Protein AF-A0A7W0X286-F1 (afdb_monomer)

Sequence (189 aa):
MGAATALIGAGASALAVSAFATMAVAQALVVDGNCREGQPHGAYELKMGNGQLRVAGAFSNGKRTGSFLFWTASGARVAHLPFDDDEINGTVALWYPDKRDLPPKLEAAYAGGRLHGVKRSWHPNGRIRAEFQYRTGKLLDAKAFDVAGKPLPAQEARALAARDALADASYYASLDQIVRDNLPCKLAG

Secondary structure (DSSP, 8-state):
----------------------------EEEEEEEETTEEEEEEEEEETTS-EEEEEEEETTEEEEEEEEE-TT--EEEEEEEETTEE-EEEEE--TT-TTSPPSEEEEEETTEEEEEEEEE-TTSSEEEEEEEETTEEEEEEEB-TT-PBPPHHHHHHHHHHHHHHHHHHHHHHHHHHHTT-SSPPP-

Foldseek 3Di:
DDDDDDDDDDDDDDDDDDDPDPDDDPFDKDKDFDDDPLATAAKIFIATNVRATAWTFGDHRNFGAAWIWGADPVNATAWIFHDDRNAGAAKIFGDDRPCPPAGTQKIFHDHRNATAAWIWGADPVNHTAWIWGDHRNDTDAIWGADPVRHTDPRVVRVVVVVVVVVVVVVVVVVVVVVPVVRGPGDRDD

Structure (mmCIF, N/CA/C/O backbone):
data_AF-A0A7W0X286-F1
#
_entry.id   AF-A0A7W0X286-F1
#
loop_
_atom_site.group_PDB
_atom_site.id
_atom_site.type_symbol
_atom_site.label_atom_id
_atom_site.label_alt_id
_atom_site.label_comp_id
_atom_site.label_asym_id
_atom_site.label_entity_id
_atom_site.label_seq_id
_atom_site.pdbx_PDB_ins_code
_atom_site.Cartn_x
_atom_site.Cartn_y
_atom_site.Cartn_z
_atom_site.occupancy
_atom_site.B_iso_or_equiv
_atom_site.auth_seq_id
_atom_site.auth_comp_id
_atom_site.auth_asym_id
_atom_site.auth_atom_id
_atom_site.pdbx_PDB_model_num
ATOM 1 N N . MET A 1 1 ? -44.393 83.212 -18.539 1.00 41.47 1 MET A N 1
ATOM 2 C CA . MET A 1 1 ? -43.190 83.945 -18.084 1.00 41.47 1 MET A CA 1
ATOM 3 C C . MET A 1 1 ? -42.908 83.523 -16.645 1.00 41.47 1 MET A C 1
ATOM 5 O O . MET A 1 1 ? -43.852 83.537 -15.871 1.00 41.47 1 MET A O 1
ATOM 9 N N . GLY A 1 2 ? -41.663 83.133 -16.327 1.00 36.78 2 GLY A N 1
ATOM 10 C CA . GLY A 1 2 ? -41.186 82.704 -14.991 1.00 36.78 2 GLY A CA 1
ATOM 11 C C . GLY A 1 2 ? -41.333 81.190 -14.758 1.00 36.78 2 GLY A C 1
ATOM 12 O O . GLY A 1 2 ? -42.455 80.735 -14.608 1.00 36.78 2 GLY A O 1
ATOM 13 N N . ALA A 1 3 ? -40.330 80.330 -14.979 1.00 42.03 3 ALA A N 1
ATOM 14 C CA . ALA A 1 3 ? -39.016 80.133 -14.332 1.00 42.03 3 ALA A CA 1
ATOM 15 C C . ALA A 1 3 ? -39.059 79.132 -13.158 1.00 42.03 3 ALA A C 1
ATOM 17 O O . ALA A 1 3 ? -40.012 79.138 -12.388 1.00 42.03 3 ALA A O 1
ATOM 18 N N . ALA A 1 4 ? -37.953 78.377 -13.036 1.00 38.09 4 ALA A N 1
ATOM 19 C CA . ALA A 1 4 ? -37.541 77.430 -11.982 1.00 38.09 4 ALA A CA 1
ATOM 20 C C . ALA A 1 4 ? -37.947 75.958 -12.205 1.00 38.09 4 ALA A C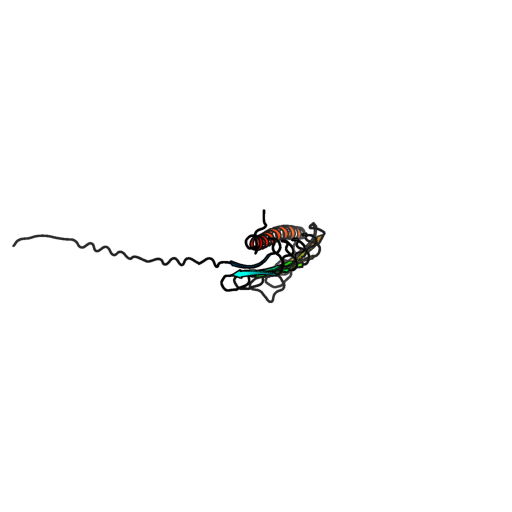 1
ATOM 22 O O . ALA A 1 4 ? -39.067 75.689 -12.609 1.00 38.09 4 ALA A O 1
ATOM 23 N N . THR A 1 5 ? -37.155 74.915 -11.942 1.00 41.31 5 THR A N 1
ATOM 24 C CA . THR A 1 5 ? -35.728 74.691 -11.635 1.00 41.31 5 THR A CA 1
ATOM 25 C C . THR A 1 5 ? -35.520 73.173 -11.803 1.00 41.31 5 THR A C 1
ATOM 27 O O . THR A 1 5 ? -36.444 72.390 -11.595 1.00 41.31 5 THR A O 1
ATOM 30 N N . ALA A 1 6 ? -34.322 72.772 -12.225 1.00 42.97 6 ALA A N 1
ATOM 31 C CA . ALA A 1 6 ? -33.886 71.398 -12.469 1.00 42.97 6 ALA A CA 1
ATOM 32 C C . ALA A 1 6 ? -33.999 70.452 -11.257 1.00 42.97 6 ALA A C 1
ATOM 34 O O . ALA A 1 6 ? -33.894 70.905 -10.123 1.00 42.97 6 ALA A O 1
ATOM 35 N N . LEU A 1 7 ? -34.043 69.137 -11.518 1.00 42.97 7 LEU A N 1
ATOM 36 C CA . LEU A 1 7 ? -33.332 68.118 -10.731 1.00 42.97 7 LEU A CA 1
ATOM 37 C C . LEU A 1 7 ? -33.015 66.902 -11.620 1.00 42.97 7 LEU A C 1
ATOM 39 O O . LEU A 1 7 ? -33.881 66.322 -12.270 1.00 42.97 7 LEU A O 1
ATOM 43 N N . ILE A 1 8 ? -31.724 66.584 -11.674 1.00 45.16 8 ILE A N 1
ATOM 44 C CA . ILE A 1 8 ? -31.083 65.539 -12.473 1.00 45.16 8 ILE A CA 1
ATOM 45 C C . ILE A 1 8 ? -31.347 64.186 -11.804 1.00 45.16 8 ILE A C 1
ATOM 47 O O . ILE A 1 8 ? -30.998 63.989 -10.642 1.00 45.16 8 ILE A O 1
ATOM 51 N N . GLY A 1 9 ? -31.955 63.251 -12.534 1.00 37.81 9 GLY A N 1
ATOM 52 C CA . GLY A 1 9 ? -32.130 61.871 -12.089 1.00 37.81 9 GLY A CA 1
ATOM 53 C C . GLY A 1 9 ? -30.850 61.064 -12.293 1.00 37.81 9 GLY A C 1
ATOM 54 O O . GLY A 1 9 ? -30.502 60.736 -13.423 1.00 37.81 9 GLY A O 1
ATOM 55 N N . ALA A 1 10 ? -30.169 60.712 -11.205 1.00 45.22 10 ALA A N 1
ATOM 56 C CA . ALA A 1 10 ? -29.143 59.673 -11.190 1.00 45.22 10 ALA A CA 1
ATOM 57 C C . ALA A 1 10 ? -29.715 58.436 -10.480 1.00 45.22 10 ALA A C 1
ATOM 59 O O . ALA A 1 10 ? -29.620 58.293 -9.264 1.00 45.22 10 ALA A O 1
ATOM 60 N N . GLY A 1 11 ? -30.370 57.560 -11.245 1.00 40.38 11 GLY A N 1
ATOM 61 C CA . GLY A 1 11 ? -30.821 56.255 -10.765 1.00 40.38 11 GLY A CA 1
ATOM 62 C C . GLY A 1 11 ? -29.664 55.261 -10.790 1.00 40.38 11 GLY A C 1
ATOM 63 O O . GLY A 1 11 ? -29.353 54.694 -11.835 1.00 40.38 11 GLY A O 1
ATOM 64 N N . ALA A 1 12 ? -29.011 55.065 -9.646 1.00 46.78 12 ALA A N 1
ATOM 65 C CA . ALA A 1 12 ? -28.001 54.033 -9.456 1.00 46.78 12 ALA A CA 1
ATOM 66 C C . ALA A 1 12 ? -28.640 52.638 -9.591 1.00 46.78 12 ALA A C 1
ATOM 68 O O . ALA A 1 12 ? -29.440 52.225 -8.754 1.00 46.78 12 ALA A O 1
ATOM 69 N N . SER A 1 13 ? -28.286 51.904 -10.648 1.00 49.34 13 SER A N 1
ATOM 70 C CA . SER A 1 13 ? -28.632 50.486 -10.787 1.00 49.34 13 SER A CA 1
ATOM 71 C C . SER A 1 13 ? -27.634 49.647 -9.993 1.00 49.34 13 SER A C 1
ATOM 73 O O . SER A 1 13 ? -26.523 49.390 -10.452 1.00 49.34 13 SER A O 1
ATOM 75 N N . ALA A 1 14 ? -28.019 49.233 -8.787 1.00 50.12 14 ALA A N 1
ATOM 76 C CA . ALA A 1 14 ? -27.277 48.251 -8.006 1.00 50.12 14 ALA A CA 1
ATOM 77 C C . ALA A 1 14 ? -27.754 46.839 -8.385 1.00 50.12 14 ALA A C 1
ATOM 7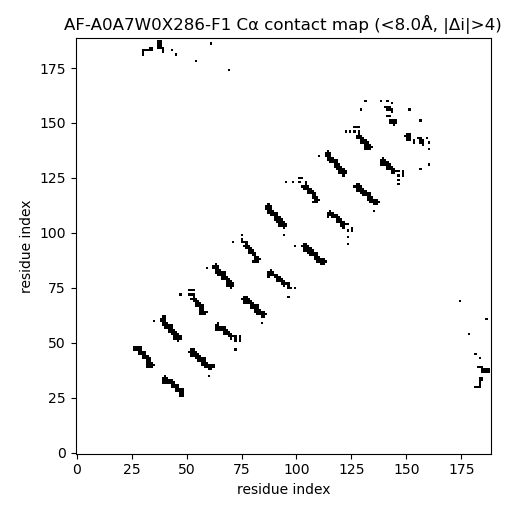9 O O . ALA A 1 14 ? -28.799 46.380 -7.928 1.00 50.12 14 ALA A O 1
ATOM 80 N N . LEU A 1 15 ? -26.992 46.142 -9.231 1.00 51.31 15 LEU A N 1
ATOM 81 C CA . LEU A 1 15 ? -27.144 44.700 -9.424 1.00 51.31 15 LEU A CA 1
ATOM 82 C C . LEU A 1 15 ? -26.482 43.985 -8.240 1.00 51.31 15 LEU A C 1
ATOM 84 O O . LEU A 1 15 ? -25.265 43.817 -8.206 1.00 51.31 15 LEU A O 1
ATOM 88 N N . ALA A 1 16 ? -27.279 43.575 -7.256 1.00 56.00 16 ALA A N 1
ATOM 89 C CA . ALA A 1 16 ? -26.828 42.653 -6.223 1.00 56.00 16 ALA A CA 1
ATOM 90 C C . ALA A 1 16 ? -26.828 41.229 -6.798 1.00 56.00 16 ALA A C 1
ATOM 92 O O . ALA A 1 16 ? -27.875 40.598 -6.920 1.00 56.00 16 ALA A O 1
ATOM 93 N N . VAL A 1 17 ? -25.652 40.725 -7.176 1.00 55.50 17 VAL A N 1
ATOM 94 C CA . VAL A 1 17 ? -25.469 39.306 -7.502 1.00 55.50 17 VAL A CA 1
ATOM 95 C C . VAL A 1 17 ? -25.232 38.562 -6.190 1.00 55.50 17 VAL A C 1
ATOM 97 O O . VAL A 1 17 ? -24.152 38.633 -5.607 1.00 55.50 17 VAL A O 1
ATOM 100 N N . SER A 1 18 ? -26.254 37.872 -5.693 1.00 54.94 18 SER A N 1
ATOM 101 C CA . SER A 1 18 ? -26.152 36.983 -4.536 1.00 54.94 18 SER A CA 1
ATOM 102 C C . SER A 1 18 ? -25.363 35.728 -4.917 1.00 54.94 18 SER A C 1
ATOM 104 O O . SER A 1 18 ? -25.869 34.816 -5.569 1.00 54.94 18 SER A O 1
ATOM 106 N N . ALA A 1 19 ? -24.099 35.680 -4.502 1.00 56.09 19 ALA A N 1
ATOM 107 C CA . ALA A 1 19 ? -23.274 34.485 -4.584 1.00 56.09 19 ALA A CA 1
ATOM 108 C C . ALA A 1 19 ? -23.709 33.485 -3.498 1.00 56.09 19 ALA A C 1
ATOM 110 O O . ALA A 1 19 ? -23.386 33.650 -2.322 1.00 56.09 19 ALA A O 1
ATOM 111 N N . PHE A 1 20 ? -24.434 32.431 -3.878 1.00 59.00 20 PHE A N 1
ATOM 112 C CA . PHE A 1 20 ? -24.620 31.269 -3.010 1.00 59.00 20 PHE A CA 1
ATOM 113 C C . PHE A 1 20 ? -23.321 30.460 -2.993 1.00 59.00 20 PHE A C 1
ATOM 115 O O . PHE A 1 20 ? -23.074 29.628 -3.864 1.00 59.00 20 PHE A O 1
ATOM 122 N N . ALA A 1 21 ? -22.470 30.718 -2.002 1.00 57.75 21 ALA A N 1
ATOM 123 C CA . ALA A 1 21 ? -21.364 29.829 -1.687 1.00 57.75 21 ALA A CA 1
ATOM 124 C C . ALA A 1 21 ? -21.943 28.522 -1.125 1.00 57.75 21 ALA A C 1
ATOM 126 O O . ALA A 1 21 ? -22.427 28.478 0.006 1.00 57.75 21 ALA A O 1
ATOM 127 N N . THR A 1 22 ? -21.922 27.446 -1.910 1.00 58.19 22 THR A N 1
ATOM 128 C CA . THR A 1 22 ? -22.227 26.108 -1.400 1.00 58.19 22 THR A CA 1
ATOM 129 C C . THR A 1 22 ? -21.091 25.690 -0.472 1.00 58.19 22 THR A C 1
ATOM 131 O O . THR A 1 22 ? -20.023 25.289 -0.937 1.00 58.19 22 THR A O 1
ATOM 134 N N . MET A 1 23 ? -21.284 25.799 0.842 1.00 56.81 23 MET A N 1
ATOM 135 C CA . MET A 1 23 ? -20.378 25.152 1.785 1.00 56.81 23 MET A CA 1
ATOM 136 C C . MET A 1 23 ? -20.529 23.641 1.619 1.00 56.81 23 MET A C 1
ATOM 138 O O . MET A 1 23 ? -21.577 23.073 1.924 1.00 56.81 23 MET A O 1
ATOM 142 N N . ALA A 1 24 ? -19.489 22.989 1.099 1.00 54.47 24 ALA A N 1
ATOM 143 C CA . ALA A 1 24 ? -19.388 21.542 1.141 1.00 54.47 24 ALA A CA 1
ATOM 144 C C . ALA A 1 24 ? -19.356 21.128 2.616 1.00 54.47 24 ALA A C 1
ATOM 146 O O . ALA A 1 24 ? -18.380 21.388 3.320 1.00 54.47 24 ALA A O 1
ATOM 147 N N . VAL A 1 25 ? -20.440 20.522 3.100 1.00 55.09 25 VAL A N 1
ATOM 148 C CA . VAL A 1 25 ? -20.447 19.896 4.421 1.00 55.09 25 VAL A CA 1
ATOM 149 C C . VAL A 1 25 ? -19.420 18.771 4.357 1.00 55.09 25 VAL A C 1
ATOM 151 O O . VAL A 1 25 ? -19.591 17.814 3.599 1.00 55.09 25 VAL A O 1
ATOM 154 N N . ALA A 1 26 ? -18.323 18.905 5.104 1.00 56.66 26 ALA A N 1
ATOM 155 C CA . ALA A 1 26 ? -17.387 17.811 5.294 1.00 56.66 26 ALA A CA 1
ATOM 156 C C . ALA A 1 26 ? -18.183 16.621 5.846 1.00 56.66 26 ALA A C 1
ATOM 158 O O . ALA A 1 26 ? -18.793 16.715 6.911 1.00 56.66 26 ALA A O 1
ATOM 159 N N . GLN A 1 27 ? -18.253 15.531 5.084 1.00 64.06 27 GLN A N 1
ATOM 160 C CA . GLN A 1 27 ? -18.993 14.344 5.498 1.00 64.06 27 GLN A CA 1
ATOM 161 C C . GLN A 1 27 ? -18.330 13.784 6.759 1.00 64.06 27 GLN A C 1
ATOM 163 O O . GLN A 1 27 ? -17.177 13.354 6.709 1.00 64.06 27 GLN A O 1
ATOM 168 N N . ALA A 1 28 ? -19.044 13.816 7.886 1.00 82.75 28 ALA A N 1
ATOM 169 C CA . ALA A 1 28 ? -18.545 13.272 9.140 1.00 82.75 28 ALA A CA 1
ATOM 170 C C . ALA A 1 28 ? -18.254 11.773 8.978 1.00 82.75 28 ALA A C 1
ATOM 172 O O . ALA A 1 28 ? -19.045 11.032 8.383 1.00 82.75 28 ALA A O 1
ATOM 173 N N . LEU A 1 29 ? -17.100 11.342 9.482 1.00 93.56 29 LEU A N 1
ATOM 174 C CA . LEU A 1 29 ? -16.759 9.931 9.581 1.00 93.56 29 LEU A CA 1
ATOM 175 C C . LEU A 1 29 ? -17.417 9.344 10.834 1.00 93.56 29 LEU A C 1
ATOM 177 O O . LEU A 1 29 ? -17.499 10.003 11.869 1.00 93.56 29 LEU A O 1
ATOM 181 N N . VAL A 1 30 ? -17.889 8.107 10.727 1.00 95.88 30 VAL A N 1
ATOM 182 C CA . VAL A 1 30 ? -18.544 7.354 11.797 1.00 95.88 30 VAL A CA 1
ATOM 183 C C . VAL A 1 30 ? -17.709 6.114 12.077 1.00 95.88 30 VAL A C 1
ATOM 185 O O . VAL A 1 30 ? -17.462 5.317 11.170 1.00 95.88 30 VAL A O 1
ATOM 188 N N . VAL A 1 31 ? -17.268 5.966 13.324 1.00 97.06 31 VAL A N 1
ATOM 189 C CA . VAL A 1 31 ? -16.524 4.797 13.802 1.00 97.06 31 VAL A CA 1
ATOM 190 C C . VAL A 1 31 ? -17.500 3.800 14.414 1.00 97.06 31 VAL A C 1
ATOM 192 O O . VAL A 1 31 ? -18.304 4.172 15.264 1.00 97.06 31 VAL A O 1
ATOM 195 N N . ASP A 1 32 ? -17.398 2.542 14.004 1.00 97.25 32 ASP A N 1
ATOM 196 C CA . ASP A 1 32 ? -18.085 1.397 14.595 1.00 97.25 32 ASP A CA 1
ATOM 197 C C . ASP A 1 32 ? -17.024 0.388 15.045 1.00 97.25 32 ASP A C 1
ATOM 199 O O . ASP A 1 32 ? -16.258 -0.140 14.240 1.00 97.25 32 ASP A O 1
ATOM 203 N N . GLY A 1 33 ? -16.894 0.183 16.349 1.00 96.12 33 GLY A N 1
ATOM 204 C CA . GLY A 1 33 ? -15.858 -0.671 16.909 1.00 96.12 33 GLY A CA 1
ATOM 205 C C . GLY A 1 33 ? -15.984 -0.791 18.417 1.00 96.12 33 GLY A C 1
ATOM 206 O O . GLY A 1 33 ? -16.585 0.055 19.077 1.00 96.12 33 GLY A O 1
ATOM 207 N N . ASN A 1 34 ? -15.406 -1.857 18.964 1.00 95.88 34 ASN A N 1
ATOM 208 C CA . ASN A 1 34 ? -15.524 -2.173 20.383 1.00 95.88 34 ASN A CA 1
ATOM 209 C C . ASN A 1 34 ? -14.248 -1.835 21.156 1.00 95.88 34 ASN A C 1
ATOM 211 O O . ASN A 1 34 ? -13.150 -1.723 20.602 1.00 95.88 34 A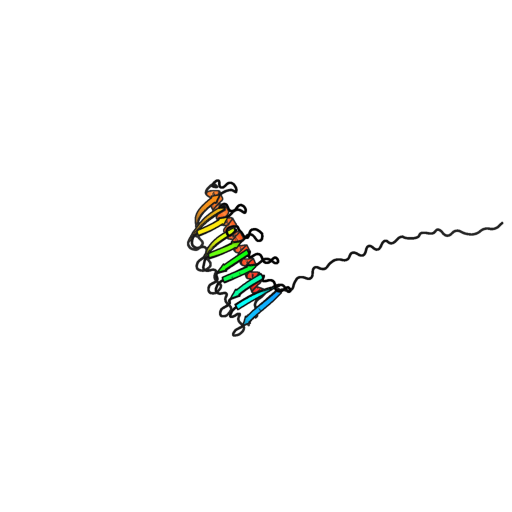SN A O 1
ATOM 215 N N . CYS A 1 35 ? -14.412 -1.714 22.471 1.00 95.81 35 CYS A N 1
ATOM 216 C CA . CYS A 1 35 ? -13.336 -1.446 23.410 1.00 95.81 35 CYS A CA 1
ATOM 217 C C . CYS A 1 35 ? -13.336 -2.487 24.527 1.00 95.81 35 CYS A C 1
ATOM 219 O O . CYS A 1 35 ? -14.390 -2.884 25.023 1.00 95.81 35 CYS A O 1
ATOM 221 N N . ARG A 1 36 ? -12.144 -2.906 24.947 1.00 95.25 36 ARG A N 1
ATOM 222 C CA . ARG A 1 36 ? -11.909 -3.738 26.128 1.00 95.25 36 ARG A CA 1
ATOM 223 C C . ARG A 1 36 ? -10.847 -3.048 26.970 1.00 95.25 36 ARG A C 1
ATOM 225 O O . ARG A 1 36 ? -9.792 -2.718 26.447 1.00 95.25 36 ARG A O 1
ATOM 232 N N . GLU A 1 37 ? -11.150 -2.788 28.241 1.00 93.44 37 GLU A N 1
ATOM 233 C CA . GLU A 1 37 ? -10.219 -2.120 29.172 1.00 93.44 37 GLU A CA 1
ATOM 234 C C . GLU A 1 37 ? -9.681 -0.777 28.636 1.00 93.44 37 GLU A C 1
ATOM 236 O O . GLU A 1 37 ? -8.514 -0.434 28.786 1.00 93.44 37 GLU A O 1
ATOM 241 N N . GLY A 1 38 ? -10.542 -0.012 27.956 1.00 92.31 38 GLY A N 1
ATOM 242 C CA . GLY A 1 38 ? -10.170 1.276 27.358 1.00 92.31 38 GLY A CA 1
ATOM 243 C C . GLY A 1 38 ? -9.339 1.178 26.073 1.00 92.31 38 GLY A C 1
ATOM 244 O O . GLY A 1 38 ? -8.946 2.208 25.533 1.00 92.31 38 GLY A O 1
ATOM 245 N N . GLN A 1 39 ? -9.095 -0.026 25.552 1.00 95.31 39 GLN A N 1
ATOM 246 C CA . GLN A 1 39 ? -8.321 -0.256 24.332 1.00 95.31 39 GLN A CA 1
ATOM 247 C C . GLN A 1 39 ? -9.200 -0.819 23.204 1.00 95.31 39 GLN A C 1
ATOM 249 O O . GLN A 1 39 ? -10.093 -1.625 23.481 1.00 95.31 39 GLN A O 1
ATOM 254 N N . PRO A 1 40 ? -8.949 -0.458 21.929 1.00 97.06 40 PRO A N 1
ATOM 255 C CA . PRO A 1 40 ? -9.628 -1.068 20.785 1.00 97.06 40 PRO A CA 1
ATOM 256 C C . PRO A 1 40 ? -9.542 -2.603 20.800 1.00 97.06 40 PRO A C 1
ATOM 258 O O . PRO A 1 40 ? -8.462 -3.170 20.968 1.00 97.06 40 PRO A O 1
ATOM 261 N N . HIS A 1 41 ? -10.666 -3.299 20.629 1.00 97.81 41 HIS A N 1
ATOM 262 C CA . HIS A 1 41 ? -10.695 -4.763 20.644 1.00 97.81 41 HIS A CA 1
ATOM 263 C C . HIS A 1 41 ? -11.863 -5.303 19.813 1.00 97.81 41 HIS A C 1
ATOM 265 O O . HIS A 1 41 ? -12.993 -4.873 19.992 1.00 97.81 41 HIS A O 1
ATOM 271 N N . GLY A 1 42 ? -11.626 -6.299 18.962 1.00 98.06 42 GLY A N 1
ATOM 272 C CA . GLY A 1 42 ? -12.627 -6.879 18.065 1.00 98.06 42 GLY A CA 1
ATOM 273 C C . GLY A 1 42 ? -12.694 -6.181 16.704 1.00 98.06 42 GLY A C 1
ATOM 274 O O . GLY A 1 42 ? -11.742 -5.525 16.283 1.00 98.06 42 GLY A O 1
ATOM 275 N N . ALA A 1 43 ? -13.812 -6.368 15.998 1.00 98.38 43 ALA A N 1
ATOM 276 C CA . ALA A 1 43 ? -14.038 -5.772 14.683 1.00 98.38 43 ALA A CA 1
ATOM 277 C C . ALA A 1 43 ? -14.070 -4.235 14.744 1.00 98.38 43 ALA A C 1
ATOM 279 O O . ALA A 1 43 ? -14.499 -3.648 15.740 1.00 98.38 43 ALA A O 1
ATOM 280 N N . TYR A 1 44 ? -13.611 -3.611 13.662 1.00 98.44 44 TYR A N 1
ATOM 281 C CA . TYR A 1 44 ? -13.537 -2.168 13.481 1.00 98.44 44 TYR A CA 1
ATOM 282 C C . TYR A 1 44 ? -13.964 -1.784 12.066 1.00 98.44 44 TYR A C 1
ATOM 284 O O . TYR A 1 44 ? -13.472 -2.353 11.089 1.00 98.44 44 TYR A O 1
ATOM 292 N N . GLU A 1 45 ? -14.807 -0.764 11.959 1.00 98.56 45 GLU A N 1
ATOM 293 C CA . GLU A 1 45 ? -15.228 -0.150 10.710 1.00 98.56 45 GLU A CA 1
ATOM 294 C C . GLU A 1 45 ? -15.226 1.380 10.824 1.00 98.56 45 GLU A C 1
ATOM 296 O O . GLU A 1 45 ? -15.661 1.967 11.813 1.00 98.56 45 GLU A O 1
ATOM 301 N N . LEU A 1 46 ? -14.770 2.038 9.761 1.00 98.12 46 LEU A N 1
ATOM 302 C CA . LEU A 1 46 ? -14.874 3.479 9.565 1.00 98.12 46 LEU A CA 1
ATOM 303 C C . LEU A 1 46 ? -15.753 3.731 8.348 1.00 98.12 46 LEU A C 1
ATOM 305 O O . LEU A 1 46 ? -15.425 3.280 7.246 1.00 98.12 46 LEU A O 1
ATOM 309 N N . LYS A 1 47 ? -16.849 4.462 8.525 1.00 97.88 47 LYS A N 1
ATOM 310 C CA . LYS A 1 47 ? -17.844 4.754 7.486 1.00 97.88 47 LYS A CA 1
ATOM 311 C C . LYS A 1 47 ? -17.957 6.257 7.261 1.00 97.88 47 LYS A C 1
ATOM 313 O O . LYS A 1 47 ? -17.685 7.052 8.152 1.00 97.88 47 LYS A O 1
ATOM 318 N N . MET A 1 48 ? -18.369 6.666 6.069 1.00 95.50 48 MET A N 1
ATOM 319 C CA . MET A 1 48 ? -18.873 8.024 5.848 1.00 95.50 48 MET A CA 1
ATOM 320 C C . MET A 1 48 ? -20.301 8.137 6.400 1.00 95.50 48 MET A C 1
ATOM 322 O O . MET A 1 48 ? -20.980 7.125 6.566 1.00 95.50 48 MET A O 1
ATOM 326 N N . GLY A 1 49 ? -20.799 9.356 6.627 1.00 92.00 49 GLY A N 1
ATOM 327 C CA . GLY A 1 49 ? -22.166 9.578 7.125 1.00 92.00 49 GLY A CA 1
ATOM 328 C C . GLY A 1 49 ? -23.291 8.973 6.266 1.00 92.00 49 GLY A C 1
ATOM 329 O O . GLY A 1 49 ? -24.387 8.758 6.768 1.00 92.00 49 GLY A O 1
ATOM 330 N N . ASN A 1 50 ? -23.028 8.643 4.996 1.00 90.88 50 ASN A N 1
ATOM 331 C CA . ASN A 1 50 ? -23.955 7.914 4.116 1.00 90.88 50 ASN A CA 1
ATOM 332 C C . ASN A 1 50 ? -23.865 6.373 4.255 1.00 90.88 50 ASN A C 1
ATOM 334 O O . ASN A 1 50 ? -24.438 5.654 3.440 1.00 90.88 50 ASN A O 1
ATOM 338 N N . GLY A 1 51 ? -23.115 5.861 5.236 1.00 93.06 51 GLY A N 1
ATOM 339 C CA . GLY A 1 51 ? -22.916 4.432 5.501 1.00 93.06 51 GLY A CA 1
ATOM 340 C C . GLY A 1 51 ? -21.810 3.767 4.679 1.00 93.06 51 GLY A C 1
ATOM 341 O O . GLY A 1 51 ? -21.503 2.596 4.893 1.00 93.06 51 GLY A O 1
ATOM 342 N N . GLN A 1 52 ? -21.181 4.485 3.751 1.00 95.38 52 GLN A N 1
ATOM 343 C CA . GLN A 1 52 ? -20.182 3.908 2.865 1.00 95.38 52 GLN A CA 1
ATOM 344 C C . GLN A 1 52 ? -18.855 3.642 3.579 1.00 95.38 52 GLN A C 1
ATOM 346 O O . GLN A 1 52 ? -18.280 4.530 4.210 1.00 95.38 52 GLN A O 1
ATOM 351 N N . LEU A 1 53 ? -18.350 2.419 3.432 1.00 96.75 53 LEU A N 1
ATOM 352 C CA . LEU A 1 53 ? -17.138 1.961 4.099 1.00 96.75 53 LEU A CA 1
ATOM 353 C C . LEU A 1 53 ? -15.892 2.701 3.589 1.00 96.75 53 LEU A C 1
ATOM 355 O O . LEU A 1 53 ? -15.710 2.889 2.386 1.00 96.75 53 LEU A O 1
ATOM 359 N N . ARG A 1 54 ? -15.028 3.106 4.520 1.00 97.88 54 ARG A N 1
ATOM 360 C CA . ARG A 1 54 ? -13.719 3.730 4.279 1.00 97.88 54 ARG A CA 1
ATOM 361 C C . ARG A 1 54 ? -12.583 2.850 4.766 1.00 97.88 54 ARG A C 1
ATOM 363 O O . ARG A 1 54 ? -11.577 2.746 4.065 1.00 97.88 54 ARG A O 1
ATOM 370 N N . VAL A 1 55 ? -12.758 2.213 5.922 1.00 98.56 55 VAL A N 1
ATOM 371 C CA . VAL A 1 55 ? -11.802 1.265 6.505 1.00 98.56 55 VAL A CA 1
ATOM 372 C C . VAL A 1 55 ? -12.560 0.133 7.185 1.00 98.56 55 VAL A C 1
ATOM 374 O O . VAL A 1 55 ? -13.603 0.375 7.782 1.00 98.56 55 VAL A O 1
ATOM 377 N N . ALA A 1 56 ? -12.026 -1.080 7.119 1.00 98.75 56 ALA A N 1
ATOM 378 C CA . ALA A 1 56 ? -12.446 -2.202 7.948 1.00 98.75 56 ALA A CA 1
ATOM 379 C C . ALA A 1 56 ? -11.217 -2.982 8.400 1.00 98.75 56 ALA A C 1
ATOM 381 O O . ALA A 1 56 ? -10.255 -3.110 7.639 1.00 98.75 56 ALA A O 1
ATOM 382 N N . GLY A 1 57 ? -11.256 -3.501 9.618 1.00 98.56 57 GLY A N 1
ATOM 383 C CA . GLY A 1 57 ? -10.185 -4.300 10.192 1.00 98.56 57 GLY A CA 1
ATOM 384 C C . GLY A 1 57 ? -10.559 -4.835 11.563 1.00 98.56 57 GLY A C 1
ATOM 385 O O . GLY A 1 57 ? -11.737 -4.917 11.915 1.00 98.56 57 GLY A O 1
ATOM 386 N N . ALA A 1 58 ? -9.551 -5.208 12.342 1.00 98.44 58 ALA A N 1
ATOM 387 C CA . ALA A 1 58 ? -9.750 -5.684 13.699 1.00 98.44 58 ALA A CA 1
ATOM 388 C C . ALA A 1 58 ? -8.603 -5.262 14.615 1.00 98.44 58 ALA A C 1
ATOM 390 O O . ALA A 1 58 ? -7.459 -5.095 14.189 1.00 98.44 58 ALA A O 1
ATOM 391 N N . PHE A 1 59 ? -8.923 -5.133 15.895 1.00 98.44 59 PHE A N 1
ATOM 392 C CA . PHE A 1 59 ? -7.954 -4.898 16.951 1.00 98.44 59 PHE A CA 1
ATOM 393 C C . PHE A 1 59 ? -7.954 -6.051 17.952 1.00 98.44 59 PHE A C 1
ATOM 395 O O . PHE A 1 59 ? -8.985 -6.665 18.221 1.00 98.44 59 PHE A O 1
ATOM 402 N N . SER A 1 60 ? -6.802 -6.312 18.552 1.00 97.69 60 SER A N 1
ATOM 403 C CA . SER A 1 60 ? -6.647 -7.161 19.724 1.00 97.69 60 SER A CA 1
ATOM 404 C C . SER A 1 60 ? -5.829 -6.389 20.749 1.00 97.69 60 SER A C 1
ATOM 406 O O . SER A 1 60 ? -4.664 -6.086 20.510 1.00 97.69 60 SER A O 1
ATOM 408 N N . ASN A 1 61 ? -6.460 -6.035 21.870 1.00 95.06 61 ASN A N 1
ATOM 409 C CA . ASN A 1 61 ? -5.833 -5.314 22.988 1.00 95.06 61 ASN A CA 1
ATOM 410 C C . ASN A 1 61 ? -5.078 -4.059 22.522 1.00 95.06 61 ASN A C 1
ATOM 412 O O . ASN A 1 61 ? -3.876 -3.902 22.721 1.00 95.06 61 ASN A O 1
ATOM 416 N N . GLY A 1 62 ? -5.795 -3.203 21.798 1.00 96.25 62 GLY A N 1
ATOM 417 C CA . GLY A 1 62 ? -5.308 -1.923 21.303 1.00 96.25 62 GLY A CA 1
ATOM 418 C C . GLY A 1 62 ? -4.451 -1.982 20.045 1.00 96.25 62 GLY A C 1
ATOM 419 O O . GLY A 1 62 ? -4.240 -0.937 19.435 1.00 96.25 62 GLY A O 1
ATOM 420 N N . LYS A 1 63 ? -4.021 -3.168 19.612 1.00 97.12 63 LYS A N 1
ATOM 421 C CA . LYS A 1 63 ? -3.141 -3.340 18.454 1.00 97.12 63 LYS A CA 1
ATOM 422 C C . LYS A 1 63 ? -3.879 -3.930 17.269 1.00 97.12 63 LYS A C 1
ATOM 424 O O . LYS A 1 63 ? -4.784 -4.748 17.432 1.00 97.12 63 LYS A O 1
ATOM 429 N N . ARG A 1 64 ? -3.510 -3.529 16.058 1.00 97.88 64 ARG A N 1
ATOM 430 C CA . ARG A 1 64 ? -4.118 -4.049 14.829 1.00 97.88 64 ARG A CA 1
ATOM 431 C C . ARG A 1 64 ? -3.752 -5.507 14.619 1.00 97.88 64 ARG A C 1
ATOM 433 O O . ARG A 1 64 ? -2.610 -5.911 14.826 1.00 97.88 64 ARG A O 1
ATOM 440 N N . THR A 1 65 ? -4.724 -6.278 14.152 1.00 98.50 65 THR A N 1
ATOM 441 C CA . THR A 1 65 ? -4.551 -7.692 13.830 1.00 98.50 65 THR A CA 1
ATOM 442 C C . THR A 1 65 ? -5.380 -8.072 12.607 1.00 98.50 65 THR A C 1
ATOM 444 O O . THR A 1 65 ? -6.447 -7.508 12.351 1.00 98.50 65 THR A O 1
ATOM 447 N N . GLY A 1 66 ? -4.887 -9.034 11.833 1.00 98.25 66 GLY A N 1
ATOM 448 C CA . GLY A 1 66 ? -5.551 -9.511 10.631 1.00 98.25 66 GLY A CA 1
ATOM 449 C C . GLY A 1 66 ? -5.511 -8.486 9.499 1.00 98.25 66 GLY A C 1
ATOM 450 O O . GLY A 1 66 ? -4.548 -7.748 9.324 1.00 98.25 66 GLY A O 1
ATOM 451 N N . SER A 1 67 ? -6.546 -8.469 8.666 1.00 98.31 67 SER A N 1
ATOM 452 C CA . SER A 1 67 ? -6.567 -7.631 7.465 1.00 98.31 67 SER A CA 1
ATOM 453 C C . SER A 1 67 ? -7.183 -6.267 7.732 1.00 98.31 67 SER A C 1
ATOM 455 O O . SER A 1 67 ? -8.333 -6.194 8.149 1.00 98.31 67 SER A O 1
ATOM 457 N N . PHE A 1 68 ? -6.465 -5.202 7.378 1.00 98.75 68 PHE A N 1
ATOM 458 C CA . PHE A 1 68 ? -7.044 -3.876 7.194 1.00 98.75 68 PHE A CA 1
ATOM 459 C C . PHE A 1 68 ? -7.284 -3.609 5.713 1.00 98.75 68 PHE A C 1
ATOM 461 O O . PHE A 1 68 ? -6.382 -3.731 4.883 1.00 98.75 68 PHE A O 1
ATOM 468 N N . LEU A 1 69 ? -8.513 -3.240 5.381 1.00 98.62 69 LEU A N 1
ATOM 469 C CA . LEU A 1 69 ? -8.962 -2.930 4.032 1.00 98.62 69 LEU A CA 1
ATOM 470 C C . LEU A 1 69 ? -9.369 -1.461 3.960 1.00 98.62 69 LEU A C 1
ATOM 472 O O . LEU A 1 69 ? -9.984 -0.942 4.889 1.00 98.62 69 LEU A O 1
ATOM 476 N N . PHE A 1 70 ? -9.041 -0.803 2.850 1.00 98.38 70 PHE A N 1
ATOM 477 C CA . PHE A 1 70 ? -9.306 0.619 2.644 1.00 98.38 70 PHE A CA 1
ATOM 478 C C . PHE A 1 70 ? -10.061 0.849 1.343 1.00 98.38 70 PHE A C 1
ATOM 480 O O . PHE A 1 70 ? -9.739 0.252 0.309 1.00 98.38 70 PHE A O 1
ATOM 487 N N . TRP A 1 71 ? -11.016 1.775 1.386 1.00 97.12 71 TRP A N 1
ATOM 488 C CA . TRP A 1 71 ? -11.845 2.163 0.251 1.00 97.12 71 TRP A CA 1
ATOM 489 C C . TRP A 1 71 ? -11.832 3.678 0.020 1.00 97.12 71 TRP A C 1
ATOM 491 O O . TRP A 1 71 ? -11.699 4.489 0.946 1.00 97.12 71 TRP A O 1
ATOM 501 N N . THR A 1 72 ? -12.001 4.071 -1.243 1.00 94.38 72 THR A N 1
ATOM 502 C CA . THR A 1 72 ? -12.294 5.456 -1.624 1.00 94.38 72 THR A CA 1
ATOM 503 C C . THR A 1 72 ? -13.680 5.884 -1.143 1.00 94.38 72 THR A C 1
ATOM 505 O O . THR A 1 72 ? -14.544 5.056 -0.857 1.00 94.38 72 THR A O 1
ATOM 508 N N . ALA A 1 73 ? -13.945 7.191 -1.177 1.00 91.88 73 ALA A N 1
ATOM 509 C CA . ALA A 1 73 ? -15.292 7.740 -1.003 1.00 91.88 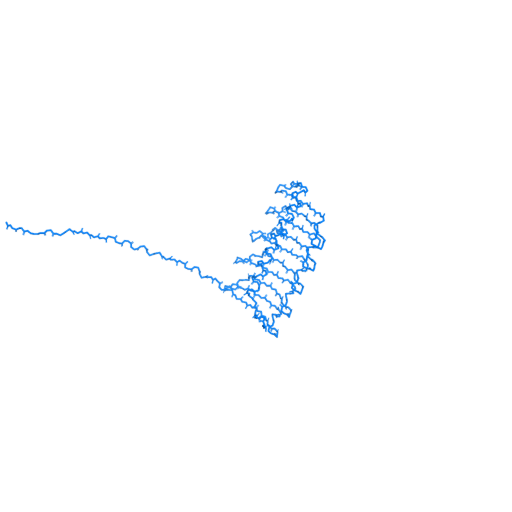73 ALA A CA 1
ATOM 510 C C . ALA A 1 73 ? -16.286 7.302 -2.101 1.00 91.88 73 ALA A C 1
ATOM 512 O O . ALA A 1 73 ? -17.481 7.493 -1.946 1.00 91.88 73 ALA A O 1
ATOM 513 N N . SER A 1 74 ? -15.823 6.701 -3.204 1.00 91.19 74 SER A N 1
ATOM 514 C CA . SER A 1 74 ? -16.667 6.067 -4.233 1.00 91.19 74 SER A CA 1
ATOM 515 C C . SER A 1 74 ? -16.805 4.547 -4.052 1.00 91.19 74 SER A C 1
ATOM 517 O O . SER A 1 74 ? -17.519 3.895 -4.807 1.00 91.19 74 SER A O 1
ATOM 519 N N . GLY A 1 75 ? -16.166 3.965 -3.027 1.00 91.81 75 GLY A N 1
ATOM 520 C CA . GLY A 1 75 ? -16.351 2.563 -2.643 1.00 91.81 75 GLY A CA 1
ATOM 521 C C . GLY A 1 75 ? -15.472 1.611 -3.446 1.00 91.81 75 GLY A C 1
ATOM 522 O O . GLY A 1 75 ? -15.726 0.406 -3.493 1.00 91.81 75 GLY A O 1
ATOM 523 N N . ALA A 1 76 ? -14.441 2.130 -4.112 1.00 93.56 76 ALA A N 1
ATOM 524 C CA . ALA A 1 76 ? -13.401 1.314 -4.715 1.00 93.56 76 ALA A CA 1
ATOM 525 C C . ALA A 1 76 ? -12.376 0.925 -3.653 1.00 93.56 76 ALA A C 1
ATOM 527 O O . ALA A 1 76 ? -11.859 1.788 -2.945 1.00 93.56 76 ALA A O 1
ATOM 528 N N . ARG A 1 77 ? -12.073 -0.372 -3.542 1.00 94.81 77 ARG A N 1
ATOM 529 C CA . ARG A 1 77 ? -10.995 -0.848 -2.671 1.00 94.81 77 ARG A CA 1
ATOM 530 C C . ARG A 1 77 ? -9.660 -0.358 -3.227 1.00 94.81 77 ARG A C 1
ATOM 532 O O . ARG A 1 77 ? -9.413 -0.515 -4.418 1.00 94.81 77 ARG A O 1
ATOM 539 N N . VAL A 1 78 ? -8.809 0.204 -2.374 1.00 96.75 78 VAL A N 1
ATOM 540 C CA . VAL A 1 78 ? -7.513 0.785 -2.769 1.00 96.75 78 VAL A CA 1
ATOM 541 C C . VAL A 1 78 ? -6.324 0.180 -2.050 1.00 96.75 78 VAL A C 1
ATOM 543 O O . VAL A 1 78 ? -5.232 0.193 -2.612 1.00 96.75 78 VAL A O 1
ATOM 546 N N . ALA A 1 79 ? -6.521 -0.390 -0.862 1.00 98.00 79 ALA A N 1
ATOM 547 C CA . ALA A 1 79 ? -5.442 -1.027 -0.122 1.00 98.00 79 ALA A CA 1
ATOM 548 C C . ALA A 1 79 ? -5.932 -2.198 0.729 1.00 98.00 79 ALA A C 1
ATOM 550 O O . ALA A 1 79 ? -7.072 -2.223 1.201 1.00 98.00 79 ALA A O 1
ATOM 551 N N . HIS A 1 80 ? -5.028 -3.150 0.918 1.00 98.38 80 HIS A N 1
ATOM 552 C CA . HIS A 1 80 ? -5.101 -4.254 1.856 1.00 98.38 80 HIS A CA 1
ATOM 553 C C . HIS A 1 80 ? -3.745 -4.352 2.550 1.00 98.38 80 HIS A C 1
ATOM 555 O O . HIS A 1 80 ? -2.713 -4.462 1.888 1.00 98.38 80 HIS A O 1
ATOM 561 N N . LEU A 1 81 ? -3.762 -4.261 3.875 1.00 98.56 81 LEU A N 1
ATOM 562 C CA . LEU A 1 81 ? -2.591 -4.276 4.741 1.00 98.56 81 LEU A CA 1
ATOM 563 C C . LEU A 1 81 ? -2.812 -5.360 5.806 1.00 98.56 81 LEU A C 1
ATOM 565 O O . LEU A 1 81 ? -3.714 -5.205 6.633 1.00 98.56 81 LEU A O 1
ATOM 569 N N . PRO A 1 82 ? -2.059 -6.470 5.783 1.00 98.56 82 PRO A N 1
ATOM 570 C CA . PRO A 1 82 ? -2.141 -7.482 6.824 1.00 98.56 82 PRO A CA 1
ATOM 571 C C . PRO A 1 82 ? -1.276 -7.070 8.017 1.00 98.56 82 PRO A C 1
ATOM 573 O O . PRO A 1 82 ? -0.110 -6.720 7.846 1.00 98.56 82 PRO A O 1
ATOM 576 N N . PHE A 1 83 ? -1.857 -7.110 9.209 1.00 98.62 83 PHE A N 1
ATOM 577 C CA . PHE A 1 83 ? -1.222 -6.749 10.466 1.00 98.62 83 PHE A CA 1
ATOM 578 C C . PHE A 1 83 ? -1.152 -7.939 11.418 1.00 98.62 83 PHE A C 1
ATOM 580 O O . PHE A 1 83 ? -2.097 -8.720 11.544 1.00 98.62 83 PHE A O 1
ATOM 587 N N . ASP A 1 84 ? -0.046 -8.013 12.137 1.00 98.19 84 ASP A N 1
ATOM 588 C CA . ASP A 1 84 ? 0.173 -8.880 13.282 1.00 98.19 84 ASP A CA 1
ATOM 589 C C . ASP A 1 84 ? 0.799 -8.018 14.379 1.00 98.19 84 ASP A C 1
ATOM 591 O O . ASP A 1 84 ? 1.895 -7.493 14.202 1.00 98.19 84 ASP A O 1
ATOM 595 N N . ASP A 1 85 ? 0.057 -7.789 15.463 1.00 97.06 85 ASP A N 1
ATOM 596 C CA . ASP A 1 85 ? 0.495 -6.975 16.604 1.00 97.06 85 ASP A CA 1
ATOM 597 C C . ASP A 1 85 ? 1.006 -5.566 16.209 1.00 97.06 85 ASP A C 1
ATOM 599 O O . ASP A 1 85 ? 2.076 -5.138 16.627 1.00 97.06 85 ASP A O 1
ATOM 603 N N . ASP A 1 86 ? 0.230 -4.838 15.390 1.00 96.88 86 ASP A N 1
ATOM 604 C CA . ASP A 1 86 ? 0.573 -3.537 14.768 1.00 96.88 86 ASP A CA 1
ATOM 605 C C . ASP A 1 86 ? 1.683 -3.533 13.703 1.00 96.88 86 ASP A C 1
ATOM 607 O O . ASP A 1 86 ? 1.876 -2.509 13.034 1.00 96.88 86 ASP A O 1
ATOM 611 N N . GLU A 1 87 ? 2.350 -4.656 13.454 1.00 97.75 87 GLU A N 1
ATOM 612 C CA . GLU A 1 87 ? 3.343 -4.775 12.390 1.00 97.75 87 GLU A CA 1
ATOM 613 C C . GLU A 1 87 ? 2.723 -5.317 11.104 1.00 97.75 87 GLU A C 1
ATOM 615 O O . GLU A 1 87 ? 1.941 -6.264 11.121 1.00 97.75 87 GLU A O 1
ATOM 620 N N . ILE A 1 88 ? 3.102 -4.755 9.951 1.00 98.19 88 ILE A N 1
ATOM 621 C CA . ILE A 1 88 ? 2.696 -5.341 8.669 1.00 98.19 88 ILE A CA 1
ATOM 622 C C . ILE A 1 88 ? 3.385 -6.702 8.514 1.00 98.19 88 ILE A C 1
ATOM 624 O O . ILE A 1 88 ? 4.619 -6.780 8.480 1.00 98.19 88 ILE A O 1
ATOM 628 N N . ASN A 1 89 ? 2.593 -7.763 8.381 1.00 98.25 89 ASN A N 1
ATOM 629 C CA . ASN A 1 89 ? 3.076 -9.134 8.258 1.00 98.25 89 ASN A CA 1
ATOM 630 C C . ASN A 1 89 ? 2.200 -9.917 7.269 1.00 98.25 89 ASN A C 1
ATOM 632 O O . ASN A 1 89 ? 1.015 -10.132 7.510 1.00 98.25 89 ASN A O 1
ATOM 636 N N . GLY A 1 90 ? 2.770 -10.309 6.128 1.00 98.38 90 GLY A N 1
ATOM 637 C CA . GLY A 1 90 ? 2.047 -10.898 4.998 1.00 98.38 90 GLY A CA 1
ATOM 638 C C . GLY A 1 90 ? 2.139 -10.062 3.718 1.00 98.38 90 GLY A C 1
ATOM 639 O O . GLY A 1 90 ? 3.023 -9.220 3.559 1.00 98.38 90 GLY A O 1
A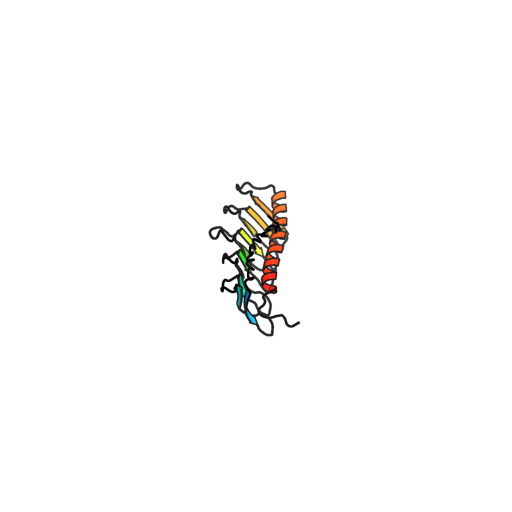TOM 640 N N . THR A 1 91 ? 1.244 -10.316 2.763 1.00 98.44 91 THR A N 1
ATOM 641 C CA . THR A 1 91 ? 1.242 -9.628 1.463 1.00 98.44 91 THR A CA 1
ATOM 642 C C . THR A 1 91 ? 0.348 -8.395 1.489 1.00 98.44 91 THR A C 1
ATOM 644 O O . THR A 1 91 ? -0.867 -8.501 1.623 1.00 98.44 91 THR A O 1
ATOM 647 N N . VAL A 1 92 ? 0.959 -7.227 1.314 1.00 98.56 92 VAL A N 1
ATOM 648 C CA . VAL A 1 92 ? 0.263 -5.968 1.037 1.00 98.56 92 VAL A CA 1
ATOM 649 C C . VAL A 1 92 ? -0.176 -5.949 -0.418 1.00 98.56 92 VAL A C 1
ATOM 651 O O . VAL A 1 92 ? 0.602 -6.338 -1.290 1.00 98.56 92 VAL A O 1
ATOM 654 N N . ALA A 1 93 ? -1.371 -5.430 -0.690 1.00 97.88 93 ALA A N 1
ATOM 655 C CA . ALA A 1 93 ? -1.855 -5.204 -2.046 1.00 97.88 93 ALA A CA 1
ATOM 656 C C . ALA A 1 93 ? -2.523 -3.830 -2.185 1.00 97.88 93 ALA A C 1
ATOM 658 O O . ALA A 1 93 ? -3.290 -3.407 -1.319 1.00 97.88 93 ALA A O 1
ATOM 659 N N . LEU A 1 94 ? -2.239 -3.134 -3.288 1.00 97.12 94 LEU A N 1
ATOM 660 C CA . LEU A 1 94 ? -2.832 -1.840 -3.636 1.00 97.12 94 LEU A CA 1
ATOM 661 C C . LEU A 1 94 ? -3.542 -1.924 -4.981 1.00 97.12 94 LEU A C 1
ATOM 663 O O . LEU A 1 94 ? -3.044 -2.572 -5.895 1.00 97.12 94 LEU A O 1
ATOM 667 N N . TRP A 1 95 ? -4.647 -1.202 -5.152 1.00 95.38 95 TRP A N 1
ATOM 668 C CA . TRP A 1 95 ? -5.426 -1.189 -6.396 1.00 95.38 95 TRP A CA 1
ATOM 669 C C . TRP A 1 95 ? -5.576 0.217 -6.968 1.00 95.38 95 TRP A C 1
ATOM 671 O O . TRP A 1 95 ? -5.524 1.220 -6.256 1.00 95.38 95 TRP A O 1
ATOM 681 N N . TYR A 1 96 ? -5.790 0.283 -8.280 1.00 90.38 96 TYR A N 1
ATOM 682 C CA . TYR A 1 96 ? -6.265 1.497 -8.930 1.00 90.38 96 TYR A CA 1
ATOM 683 C C . TYR A 1 96 ? -7.767 1.668 -8.641 1.00 90.38 96 TYR A C 1
ATOM 685 O O . TYR A 1 96 ? -8.524 0.745 -8.948 1.00 90.38 96 TYR A O 1
ATOM 693 N N . PRO A 1 97 ? -8.221 2.825 -8.118 1.00 86.31 97 PRO A N 1
ATOM 694 C CA . PRO A 1 97 ? -9.634 3.054 -7.799 1.00 86.31 97 PRO A CA 1
ATOM 695 C C . PRO A 1 97 ? -10.594 2.749 -8.960 1.00 86.31 97 PRO A C 1
ATOM 697 O O . PRO A 1 97 ? -11.653 2.158 -8.758 1.00 86.31 97 PRO A O 1
ATOM 700 N N . ASP A 1 98 ? -10.186 3.086 -10.185 1.00 84.31 98 ASP A N 1
ATOM 701 C CA . ASP A 1 98 ? -11.052 3.042 -11.369 1.00 84.31 98 ASP A CA 1
ATOM 702 C C . ASP A 1 98 ? -10.763 1.851 -12.299 1.00 84.31 98 ASP A C 1
ATOM 704 O O . ASP A 1 98 ? -11.226 1.824 -13.438 1.00 84.31 98 ASP A O 1
ATOM 708 N N . LYS A 1 99 ? -9.957 0.869 -11.863 1.00 80.50 99 LYS A N 1
ATOM 709 C CA . LYS A 1 99 ? -9.574 -0.290 -12.694 1.00 80.50 99 LYS A CA 1
ATOM 710 C C . LYS A 1 99 ? -9.691 -1.602 -11.919 1.00 80.50 99 LYS A C 1
ATOM 712 O O . LYS A 1 99 ? -8.688 -2.220 -11.574 1.00 80.50 99 LYS A O 1
ATOM 717 N N . ARG A 1 100 ? -10.932 -2.007 -11.637 1.00 70.75 100 ARG A N 1
ATOM 718 C CA . ARG A 1 100 ? -11.247 -3.186 -10.807 1.00 70.75 100 ARG A CA 1
ATOM 719 C C . ARG A 1 100 ? -10.863 -4.526 -11.447 1.00 70.75 100 ARG A C 1
ATOM 721 O O . ARG A 1 100 ? -10.553 -5.449 -10.705 1.00 70.75 100 ARG A O 1
ATOM 728 N N . ASP A 1 101 ? -10.831 -4.608 -12.778 1.00 76.88 101 ASP A N 1
ATOM 729 C CA . ASP A 1 101 ? -10.526 -5.849 -13.515 1.00 76.88 101 ASP A CA 1
ATOM 730 C C . ASP A 1 101 ? -9.026 -6.066 -13.771 1.00 76.88 101 ASP A C 1
ATOM 732 O O . ASP A 1 101 ? -8.625 -7.060 -14.375 1.00 76.88 101 ASP A O 1
ATOM 736 N N . LEU A 1 102 ? -8.177 -5.127 -13.343 1.00 75.81 102 LEU A N 1
ATOM 737 C CA . LEU A 1 102 ? -6.731 -5.284 -13.443 1.00 75.81 102 LEU A CA 1
ATOM 738 C C . LEU A 1 102 ? -6.168 -6.030 -12.229 1.00 75.81 102 LEU A C 1
ATOM 740 O O . LEU A 1 102 ? -6.753 -5.979 -11.142 1.00 75.81 102 LEU A O 1
ATOM 744 N N . PRO A 1 103 ? -4.979 -6.648 -12.377 1.00 76.44 103 PRO A N 1
ATOM 745 C CA . PRO A 1 103 ? -4.164 -7.011 -11.227 1.00 76.44 103 PRO A CA 1
ATOM 746 C C . PRO A 1 103 ? -4.034 -5.826 -10.257 1.00 76.44 103 PRO A C 1
ATOM 748 O O . PRO A 1 103 ? -4.158 -4.665 -10.679 1.00 76.44 103 PRO A O 1
ATOM 751 N N . PRO A 1 104 ? -3.742 -6.083 -8.970 1.00 87.62 104 PRO A N 1
ATOM 752 C CA . PRO A 1 104 ? -3.348 -5.019 -8.060 1.00 87.62 104 PRO A CA 1
ATOM 753 C C . PRO A 1 104 ? -2.300 -4.119 -8.727 1.00 87.62 104 PRO A C 1
ATOM 755 O O . PRO A 1 104 ? -1.422 -4.582 -9.445 1.00 87.62 104 PRO A O 1
ATOM 758 N N . LYS A 1 105 ? -2.374 -2.811 -8.491 1.00 94.75 105 LYS A N 1
ATOM 759 C CA . LYS A 1 105 ? -1.321 -1.858 -8.866 1.00 94.75 105 LYS A CA 1
ATOM 760 C C . LYS A 1 105 ? 0.035 -2.304 -8.308 1.00 94.75 105 LYS A C 1
ATOM 762 O O . LYS A 1 105 ? 1.073 -2.063 -8.930 1.00 94.75 105 LYS A O 1
ATOM 767 N N . LEU A 1 106 ? 0.017 -2.913 -7.123 1.00 96.94 106 LEU A N 1
ATOM 768 C CA . LEU A 1 106 ? 1.189 -3.366 -6.394 1.00 96.94 106 LEU A CA 1
ATOM 769 C C . LEU A 1 106 ? 0.830 -4.534 -5.475 1.00 96.94 106 LEU A C 1
ATOM 771 O O . LEU A 1 106 ? -0.224 -4.512 -4.847 1.00 96.94 106 LEU A O 1
ATOM 775 N N . GLU A 1 107 ? 1.751 -5.485 -5.355 1.00 98.25 107 GLU A N 1
ATOM 776 C CA . GLU A 1 107 ? 1.786 -6.505 -4.307 1.00 98.25 107 GLU A CA 1
ATOM 777 C C . GLU A 1 107 ? 3.185 -6.532 -3.689 1.00 98.25 107 GLU A C 1
ATOM 779 O O . GLU A 1 107 ? 4.185 -6.460 -4.408 1.00 98.25 107 GLU A O 1
ATOM 784 N N . ALA A 1 108 ? 3.285 -6.633 -2.368 1.00 98.50 108 ALA A N 1
ATOM 785 C CA . ALA A 1 108 ? 4.569 -6.666 -1.676 1.00 98.50 108 ALA A CA 1
ATOM 786 C C . ALA A 1 108 ? 4.513 -7.557 -0.436 1.00 98.50 108 ALA A C 1
ATOM 788 O O . ALA A 1 108 ? 3.648 -7.383 0.419 1.00 98.50 108 ALA A O 1
ATOM 789 N N . ALA A 1 109 ? 5.452 -8.495 -0.328 1.00 98.44 109 ALA A N 1
ATOM 790 C CA . ALA A 1 109 ? 5.578 -9.356 0.840 1.00 98.44 109 ALA A CA 1
ATOM 791 C C . ALA A 1 109 ? 6.339 -8.659 1.981 1.00 98.44 109 ALA A C 1
ATOM 793 O O . ALA A 1 109 ? 7.403 -8.068 1.769 1.00 98.44 109 ALA A O 1
ATOM 794 N N . TYR A 1 110 ? 5.792 -8.755 3.191 1.00 98.56 110 TYR A N 1
ATOM 795 C CA . TYR A 1 110 ? 6.351 -8.232 4.431 1.00 98.56 110 TYR A CA 1
ATOM 796 C C . TYR A 1 110 ? 6.476 -9.336 5.482 1.00 98.56 110 TYR A C 1
ATOM 798 O O . TYR A 1 110 ? 5.627 -10.220 5.565 1.00 98.56 110 TYR A O 1
ATOM 806 N N . ALA A 1 111 ? 7.517 -9.244 6.305 1.00 98.25 111 ALA A N 1
ATOM 807 C CA . ALA A 1 111 ? 7.692 -10.035 7.517 1.00 98.25 111 ALA A CA 1
ATOM 808 C C . ALA A 1 111 ? 8.305 -9.147 8.608 1.00 98.25 111 ALA A C 1
ATOM 810 O O . ALA A 1 111 ? 9.323 -8.490 8.358 1.00 98.25 111 ALA A O 1
ATOM 811 N N . GLY A 1 112 ? 7.682 -9.105 9.791 1.00 96.38 112 GLY A N 1
ATOM 812 C CA . GLY A 1 112 ? 8.116 -8.257 10.913 1.00 96.38 112 GLY A CA 1
ATOM 813 C C . GLY A 1 112 ? 8.237 -6.778 10.529 1.00 96.38 112 GLY A C 1
ATOM 814 O O . GLY A 1 112 ? 9.303 -6.173 10.673 1.00 96.38 112 GLY A O 1
ATOM 815 N N . GLY A 1 113 ? 7.216 -6.242 9.851 1.00 96.88 113 GLY A N 1
ATOM 816 C CA . GLY A 1 113 ? 7.161 -4.845 9.411 1.00 96.88 113 GLY A CA 1
ATOM 817 C C . GLY A 1 113 ? 8.119 -4.463 8.274 1.00 96.88 113 GLY A C 1
ATOM 818 O O . GLY A 1 113 ? 8.169 -3.299 7.876 1.00 96.88 113 GLY A O 1
ATOM 819 N N . ARG A 1 114 ? 8.887 -5.406 7.712 1.00 97.81 114 ARG A N 1
ATOM 820 C CA . ARG A 1 114 ? 9.893 -5.135 6.668 1.00 97.81 114 ARG A CA 1
ATOM 821 C C . ARG A 1 114 ? 9.602 -5.907 5.392 1.00 97.81 114 ARG A C 1
ATOM 823 O O . ARG A 1 114 ? 9.202 -7.063 5.452 1.00 97.81 114 ARG A O 1
ATOM 830 N N . LEU A 1 115 ? 9.913 -5.307 4.238 1.00 98.06 115 LEU A N 1
ATOM 831 C CA . LEU A 1 115 ? 9.868 -6.004 2.947 1.00 98.06 115 LEU A CA 1
ATOM 832 C C . LEU A 1 115 ? 10.703 -7.293 3.002 1.00 98.06 115 LEU A C 1
ATOM 834 O O . LEU A 1 115 ? 11.896 -7.263 3.324 1.00 98.06 115 LEU A O 1
ATOM 838 N N . HIS A 1 116 ? 10.085 -8.423 2.683 1.00 98.44 116 HIS A N 1
ATOM 839 C CA . HIS A 1 116 ? 10.715 -9.735 2.722 1.00 98.44 116 HIS A CA 1
ATOM 840 C C . HIS A 1 116 ? 10.100 -10.637 1.650 1.00 98.44 116 HIS A C 1
ATOM 842 O O . HIS A 1 116 ? 8.983 -11.118 1.795 1.00 98.44 116 HIS A O 1
ATOM 848 N N . GLY A 1 117 ? 10.846 -10.875 0.575 1.00 98.31 117 GLY A N 1
ATOM 849 C CA . GLY A 1 117 ? 10.384 -11.576 -0.615 1.00 98.31 117 GLY A CA 1
ATOM 850 C C . GLY A 1 117 ? 10.110 -10.629 -1.780 1.00 98.31 117 GLY A C 1
ATOM 851 O O . GLY A 1 117 ? 10.715 -9.558 -1.906 1.00 98.31 117 GLY A O 1
ATOM 852 N N . VAL A 1 118 ? 9.212 -11.060 -2.663 1.00 98.38 118 VAL A N 1
ATOM 853 C CA . VAL A 1 118 ? 8.947 -10.386 -3.935 1.00 98.38 118 VAL A CA 1
ATOM 854 C C . VAL A 1 118 ? 7.996 -9.205 -3.740 1.00 98.38 118 VAL A C 1
ATOM 856 O O . VAL A 1 118 ? 6.957 -9.317 -3.088 1.00 98.38 118 VAL A O 1
ATOM 859 N N . LYS A 1 119 ? 8.333 -8.084 -4.376 1.00 98.56 119 LYS A N 1
ATOM 860 C CA . LYS A 1 119 ? 7.441 -6.954 -4.628 1.00 98.56 119 LYS A CA 1
ATOM 861 C C . LYS A 1 119 ? 7.215 -6.821 -6.130 1.00 98.56 119 LYS A C 1
ATOM 863 O O . LYS A 1 119 ? 8.178 -6.704 -6.884 1.00 98.56 119 LYS A O 1
ATOM 868 N N . ARG A 1 120 ? 5.955 -6.806 -6.561 1.00 98.50 120 ARG A N 1
ATOM 869 C CA . ARG A 1 120 ? 5.541 -6.601 -7.955 1.00 98.50 120 ARG A CA 1
ATOM 870 C C . ARG A 1 120 ? 4.692 -5.352 -8.080 1.00 98.50 120 ARG A C 1
ATOM 872 O O . ARG A 1 120 ? 3.932 -5.009 -7.182 1.00 98.50 120 ARG A O 1
ATOM 879 N N . SER A 1 121 ? 4.830 -4.667 -9.206 1.00 98.00 121 SER A N 1
ATOM 880 C CA . SER A 1 121 ? 3.948 -3.564 -9.583 1.00 98.00 121 SER A CA 1
ATOM 881 C C . SER A 1 121 ? 3.605 -3.647 -11.058 1.00 98.00 121 SER A C 1
ATOM 883 O O . SER A 1 121 ? 4.388 -4.171 -11.857 1.00 98.00 121 SER A O 1
ATOM 885 N N . TRP A 1 122 ? 2.451 -3.099 -11.416 1.00 97.00 122 TRP A N 1
ATOM 886 C CA . TRP A 1 122 ? 1.918 -3.133 -12.769 1.00 97.00 122 TRP A CA 1
ATOM 887 C C . TRP A 1 122 ? 1.637 -1.722 -13.267 1.00 97.00 122 TRP A C 1
ATOM 889 O O . TRP A 1 122 ? 1.345 -0.807 -12.498 1.00 97.00 122 TRP A O 1
ATOM 899 N N . HIS A 1 123 ? 1.754 -1.545 -14.575 1.00 95.00 123 HIS A N 1
ATOM 900 C CA . HIS A 1 123 ? 1.297 -0.350 -15.262 1.00 95.00 123 HIS A CA 1
ATOM 901 C C . HIS A 1 123 ? -0.238 -0.351 -15.357 1.00 95.00 123 HIS A C 1
ATOM 903 O O . HIS A 1 123 ? -0.859 -1.415 -15.328 1.00 95.00 123 HIS A O 1
ATOM 909 N N . PRO A 1 124 ? -0.884 0.811 -15.578 1.00 91.75 124 PRO A N 1
ATOM 910 C CA . PRO A 1 124 ? -2.339 0.890 -15.754 1.00 91.75 124 PRO A CA 1
ATOM 911 C C . PRO A 1 124 ? -2.888 0.145 -16.984 1.00 91.75 124 PRO A C 1
ATOM 913 O O . PRO A 1 124 ? -4.103 0.086 -17.156 1.00 91.75 124 PRO A O 1
ATOM 916 N N . ASN A 1 125 ? -2.014 -0.373 -17.855 1.00 91.25 125 ASN A N 1
ATOM 917 C CA . ASN A 1 125 ? -2.358 -1.243 -18.983 1.00 91.25 125 ASN A CA 1
ATOM 918 C C . ASN A 1 125 ? -2.273 -2.746 -18.633 1.00 91.25 125 ASN A C 1
ATOM 920 O O . ASN A 1 125 ? -2.389 -3.581 -19.525 1.00 91.25 125 ASN A O 1
ATOM 924 N N . GLY A 1 126 ? -2.021 -3.094 -17.365 1.00 91.56 126 GLY A N 1
ATOM 925 C CA . GLY A 1 126 ? -1.914 -4.470 -16.873 1.00 91.56 126 GLY A CA 1
ATOM 926 C C . GLY A 1 126 ? -0.555 -5.140 -17.098 1.00 91.56 126 GLY A C 1
ATOM 927 O O . GLY A 1 126 ? -0.336 -6.240 -16.596 1.00 91.56 126 GLY A O 1
ATOM 928 N N . ARG A 1 127 ? 0.387 -4.506 -17.81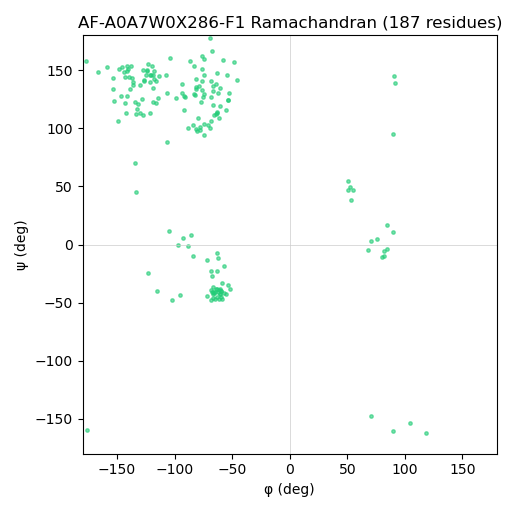1 1.00 94.50 127 ARG A N 1
ATOM 929 C CA . ARG A 1 127 ? 1.746 -5.045 -17.983 1.00 94.50 127 ARG A CA 1
ATOM 930 C C . ARG A 1 127 ? 2.573 -4.853 -16.721 1.00 94.50 127 ARG A C 1
ATOM 932 O O . ARG A 1 127 ? 2.376 -3.892 -15.980 1.00 94.50 127 ARG A O 1
ATOM 939 N N . ILE A 1 128 ? 3.536 -5.743 -16.498 1.00 96.81 128 ILE A N 1
ATOM 940 C CA . ILE A 1 128 ? 4.456 -5.614 -15.369 1.00 96.81 128 ILE A CA 1
ATOM 941 C C . ILE A 1 128 ? 5.268 -4.320 -15.496 1.00 96.81 128 ILE A C 1
ATOM 943 O O . ILE A 1 128 ? 5.819 -4.013 -16.550 1.00 96.81 128 ILE A O 1
ATOM 947 N N . ARG A 1 129 ? 5.312 -3.549 -14.412 1.00 98.12 129 ARG A N 1
ATOM 948 C CA . ARG A 1 129 ? 6.126 -2.337 -14.279 1.00 98.12 129 ARG A CA 1
ATOM 949 C C . ARG A 1 129 ? 7.447 -2.653 -13.602 1.00 98.12 129 ARG A C 1
ATOM 951 O O . ARG A 1 129 ? 8.486 -2.167 -14.037 1.00 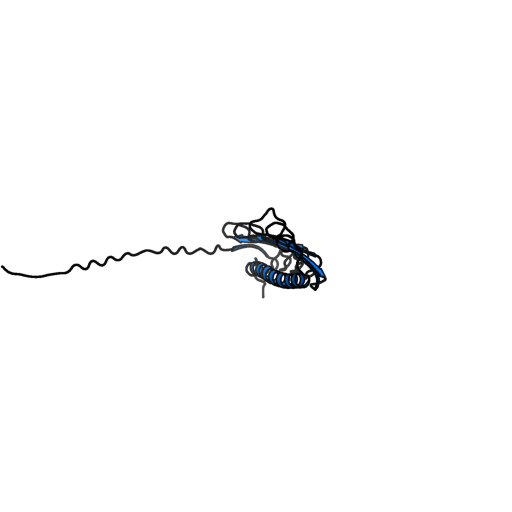98.12 129 ARG A O 1
ATOM 958 N N . ALA A 1 130 ? 7.414 -3.453 -12.540 1.00 98.50 130 ALA A N 1
ATOM 959 C CA . ALA A 1 130 ? 8.619 -3.863 -11.837 1.00 98.50 130 ALA A CA 1
ATOM 960 C C . ALA A 1 130 ? 8.427 -5.143 -11.023 1.00 98.50 130 ALA A C 1
ATOM 962 O O . ALA A 1 130 ? 7.329 -5.419 -10.540 1.00 98.50 130 ALA A O 1
ATOM 963 N N . GLU A 1 131 ? 9.528 -5.863 -10.831 1.00 98.69 131 GLU A N 1
ATOM 964 C CA . GLU A 1 131 ? 9.686 -6.954 -9.877 1.00 98.69 131 GLU A CA 1
ATOM 965 C C . GLU A 1 131 ? 10.982 -6.730 -9.090 1.00 98.69 131 GLU A C 1
ATOM 967 O O . GLU A 1 131 ? 12.071 -6.639 -9.661 1.00 98.69 131 GLU A O 1
ATOM 972 N N . PHE A 1 132 ? 10.863 -6.626 -7.772 1.00 98.75 132 PHE A N 1
ATOM 973 C CA . PHE A 1 132 ? 11.972 -6.406 -6.855 1.00 98.75 132 PHE A CA 1
ATOM 974 C C . PHE A 1 132 ? 12.033 -7.551 -5.848 1.00 98.75 132 PHE A C 1
ATOM 976 O O . PHE 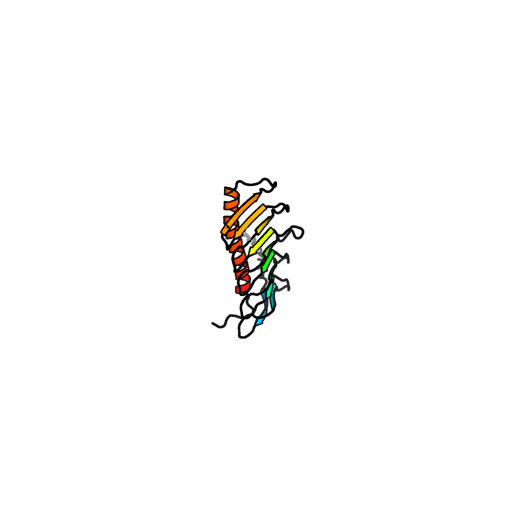A 1 132 ? 10.997 -7.985 -5.342 1.00 98.75 132 PHE A O 1
ATOM 983 N N . GLN A 1 133 ? 13.238 -8.013 -5.524 1.00 98.81 133 GLN A N 1
ATOM 984 C CA . GLN A 1 133 ? 13.455 -9.000 -4.471 1.00 98.81 133 GLN A CA 1
ATOM 985 C C . GLN A 1 133 ? 14.067 -8.350 -3.241 1.00 98.81 133 GLN A C 1
ATOM 987 O O . GLN A 1 133 ? 15.085 -7.664 -3.343 1.00 98.81 133 GLN A O 1
ATOM 992 N N . TYR A 1 134 ? 13.481 -8.610 -2.077 1.00 98.69 134 TYR A N 1
ATOM 993 C CA . TYR A 1 134 ? 13.942 -8.080 -0.800 1.00 98.69 134 TYR A CA 1
ATOM 994 C C . TYR A 1 134 ? 14.227 -9.191 0.204 1.00 98.69 134 TYR A C 1
ATOM 996 O O . TYR A 1 134 ? 13.551 -10.214 0.247 1.00 98.69 134 TYR A O 1
ATOM 1004 N N . ARG A 1 135 ? 15.185 -8.949 1.097 1.00 98.62 135 ARG A N 1
ATOM 1005 C CA . ARG A 1 135 ? 15.368 -9.739 2.316 1.00 98.62 135 ARG A CA 1
ATOM 1006 C C . ARG A 1 135 ? 15.530 -8.799 3.492 1.00 98.62 135 ARG A C 1
ATOM 1008 O O . ARG A 1 135 ? 16.498 -8.038 3.552 1.00 98.62 135 ARG A O 1
ATOM 1015 N N . THR A 1 136 ? 14.590 -8.857 4.435 1.00 97.31 136 THR A N 1
ATOM 1016 C CA . THR A 1 136 ? 14.616 -8.051 5.671 1.00 97.31 136 THR A CA 1
ATOM 1017 C C . THR A 1 136 ? 14.850 -6.556 5.397 1.00 97.31 136 THR A C 1
ATOM 1019 O O . THR A 1 136 ? 15.726 -5.930 5.987 1.00 97.31 136 THR A O 1
ATOM 1022 N N . GLY A 1 137 ? 14.113 -6.000 4.433 1.00 97.38 137 GLY A N 1
ATOM 1023 C CA . GLY A 1 137 ? 14.181 -4.600 4.006 1.00 97.38 137 GLY A CA 1
ATOM 1024 C C . GLY A 1 137 ? 15.304 -4.266 3.017 1.00 97.38 137 GLY A C 1
ATOM 1025 O O . GLY A 1 137 ? 15.298 -3.182 2.442 1.00 97.38 137 GLY A O 1
ATOM 1026 N N . LYS A 1 138 ? 16.254 -5.176 2.769 1.00 98.25 138 LYS A N 1
ATOM 1027 C CA . LYS A 1 138 ? 17.369 -4.947 1.837 1.00 98.25 138 LYS A CA 1
ATOM 1028 C C . LYS A 1 138 ? 17.012 -5.431 0.437 1.00 98.25 138 LYS A C 1
ATOM 1030 O O . LYS A 1 138 ? 16.622 -6.585 0.279 1.00 98.25 138 LYS A O 1
ATOM 1035 N N . LEU A 1 139 ? 17.180 -4.565 -0.560 1.00 98.62 139 LEU A N 1
ATOM 1036 C CA . LEU A 1 139 ? 17.015 -4.908 -1.972 1.00 98.62 139 LEU A CA 1
ATOM 1037 C C . LEU A 1 139 ? 18.134 -5.863 -2.412 1.00 98.62 139 LEU A C 1
ATOM 1039 O O . LEU A 1 139 ? 19.311 -5.563 -2.224 1.00 98.62 139 LEU A O 1
ATOM 1043 N N . LEU A 1 140 ? 17.760 -6.998 -2.995 1.00 98.62 140 LEU A N 1
ATOM 1044 C CA . LEU A 1 140 ? 18.674 -8.003 -3.540 1.00 98.62 140 LEU A CA 1
ATOM 1045 C C . LEU A 1 140 ? 18.753 -7.921 -5.066 1.00 98.62 140 LEU A C 1
ATOM 1047 O O . LEU A 1 140 ? 19.846 -7.895 -5.623 1.00 98.62 140 LEU A O 1
ATOM 1051 N N . ASP A 1 141 ? 17.598 -7.849 -5.728 1.00 98.62 141 ASP A N 1
ATOM 1052 C CA . ASP A 1 141 ? 17.495 -7.761 -7.185 1.00 98.62 141 ASP A CA 1
ATOM 1053 C C . ASP A 1 141 ? 16.382 -6.796 -7.593 1.00 98.62 141 ASP A C 1
ATOM 1055 O O . ASP A 1 141 ? 15.400 -6.620 -6.864 1.00 98.62 141 ASP A O 1
ATOM 1059 N N . ALA A 1 142 ? 16.546 -6.167 -8.756 1.00 98.75 142 ALA A N 1
ATOM 1060 C CA . ALA A 1 142 ? 15.569 -5.243 -9.301 1.00 98.75 142 ALA A CA 1
ATOM 1061 C C . ALA A 1 142 ? 15.455 -5.356 -10.819 1.00 98.75 142 ALA A C 1
ATOM 1063 O O . ALA A 1 142 ? 16.406 -5.085 -11.553 1.00 98.75 142 ALA A O 1
ATOM 1064 N N . LYS A 1 143 ? 14.242 -5.660 -11.280 1.00 98.81 143 LYS A N 1
ATOM 1065 C CA . LYS A 1 143 ? 13.841 -5.622 -12.685 1.00 98.81 143 LYS A CA 1
ATOM 1066 C C . LYS A 1 143 ? 12.716 -4.615 -12.841 1.00 98.81 143 LYS A C 1
ATOM 1068 O O . LYS A 1 143 ? 11.774 -4.597 -12.052 1.00 98.81 143 LYS A O 1
ATOM 1073 N N . ALA A 1 144 ? 12.806 -3.779 -13.861 1.00 98.75 144 ALA A N 1
ATOM 1074 C CA . ALA A 1 144 ? 11.782 -2.798 -14.176 1.00 98.75 144 ALA A CA 1
ATOM 1075 C C . ALA A 1 144 ? 11.612 -2.692 -15.686 1.00 98.75 144 ALA A C 1
ATOM 1077 O O . ALA A 1 144 ? 12.543 -2.980 -16.438 1.00 98.75 144 ALA A O 1
ATOM 1078 N N . PHE A 1 145 ? 10.421 -2.289 -16.110 1.00 98.62 145 PHE A N 1
ATOM 1079 C CA . PHE A 1 145 ? 10.027 -2.230 -17.507 1.00 98.62 145 PHE A CA 1
ATOM 1080 C C . PHE A 1 145 ? 9.279 -0.928 -17.782 1.00 98.62 145 PHE A C 1
ATOM 1082 O O . PHE A 1 145 ? 8.499 -0.449 -16.950 1.00 98.62 145 PHE A O 1
ATOM 1089 N N . ASP A 1 146 ? 9.497 -0.357 -18.962 1.00 98.06 146 ASP A N 1
ATOM 1090 C CA . ASP A 1 146 ? 8.689 0.761 -19.436 1.00 98.06 146 ASP A CA 1
ATOM 1091 C C . ASP A 1 146 ? 7.247 0.321 -19.767 1.00 98.06 146 ASP A C 1
ATOM 1093 O O . ASP A 1 146 ? 6.880 -0.852 -19.668 1.00 98.06 146 ASP A O 1
ATOM 1097 N N . VAL A 1 147 ? 6.396 1.272 -20.161 1.00 96.75 147 VAL A N 1
ATOM 1098 C CA . VAL A 1 147 ? 4.984 1.001 -20.493 1.00 96.75 147 VAL A CA 1
ATOM 1099 C C . VAL A 1 147 ? 4.809 0.066 -21.699 1.00 96.75 147 VAL A C 1
ATOM 1101 O O . VAL A 1 147 ? 3.769 -0.592 -21.826 1.00 96.75 147 VAL A O 1
ATOM 1104 N N . ALA A 1 148 ? 5.817 -0.017 -22.575 1.00 97.12 148 ALA A N 1
ATOM 1105 C CA . ALA A 1 148 ? 5.850 -0.915 -23.722 1.00 97.12 148 ALA A CA 1
ATOM 1106 C C . ALA A 1 148 ? 6.338 -2.328 -23.346 1.00 97.12 148 ALA A C 1
ATOM 1108 O O . ALA A 1 148 ? 6.159 -3.251 -24.139 1.00 97.12 148 ALA A O 1
ATOM 1109 N N . GLY A 1 149 ? 6.859 -2.522 -22.130 1.00 97.25 149 GLY A N 1
ATOM 1110 C CA . GLY A 1 149 ? 7.405 -3.788 -21.642 1.00 97.25 149 GLY A CA 1
ATOM 1111 C C . GLY A 1 149 ? 8.898 -3.964 -21.929 1.00 97.25 149 GLY A C 1
ATOM 1112 O O . GLY A 1 149 ? 9.422 -5.063 -21.754 1.00 97.25 149 GLY A O 1
ATOM 1113 N N . LYS A 1 150 ? 9.602 -2.914 -22.367 1.00 98.38 150 LYS A N 1
ATOM 1114 C CA . LYS A 1 150 ? 11.053 -2.962 -22.572 1.00 98.38 150 LYS A CA 1
ATOM 1115 C C . LYS A 1 150 ? 11.762 -2.881 -21.215 1.00 98.38 150 LYS A C 1
ATOM 1117 O O . LYS A 1 150 ? 11.409 -2.016 -20.411 1.00 98.38 150 LYS A O 1
ATOM 1122 N N . PRO A 1 151 ? 12.762 -3.740 -20.942 1.00 98.56 151 PRO A N 1
ATOM 1123 C CA . PRO A 1 151 ? 13.505 -3.688 -19.688 1.00 98.56 151 PRO A CA 1
ATOM 1124 C C . PRO A 1 151 ? 14.288 -2.377 -19.552 1.00 98.56 151 PRO A C 1
ATOM 1126 O O . PRO A 1 151 ? 14.915 -1.911 -20.506 1.00 98.56 151 PRO A O 1
ATOM 1129 N N . LEU A 1 152 ? 14.270 -1.807 -18.348 1.00 98.62 152 LEU A N 1
ATOM 1130 C CA . LEU A 1 152 ? 15.062 -0.639 -17.971 1.00 98.62 152 LEU A CA 1
ATOM 1131 C C . LEU A 1 152 ? 16.487 -1.047 -17.554 1.00 98.62 152 LEU A C 1
ATOM 1133 O O . LEU A 1 152 ? 16.683 -2.156 -17.043 1.00 98.62 152 LEU A O 1
ATOM 1137 N N . PRO A 1 153 ? 17.486 -0.156 -17.697 1.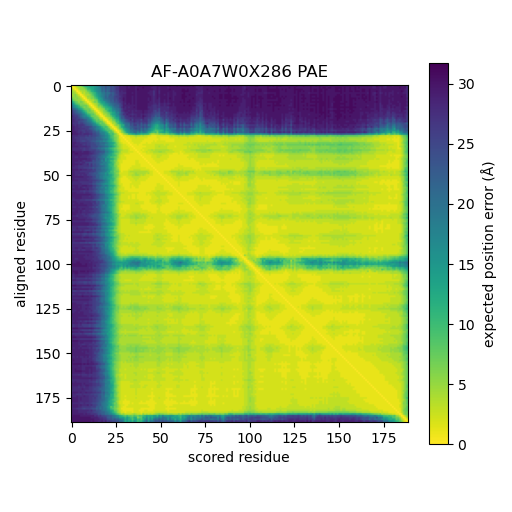00 98.69 153 PRO A N 1
ATOM 1138 C CA . PRO A 1 153 ? 18.825 -0.374 -17.160 1.00 98.69 153 PRO A CA 1
ATOM 1139 C C . PRO A 1 153 ? 18.812 -0.687 -15.658 1.00 98.69 153 PRO A C 1
ATOM 1141 O O . PRO A 1 153 ? 18.032 -0.126 -14.887 1.00 98.69 153 PRO A O 1
ATOM 1144 N N . ALA A 1 154 ? 19.734 -1.540 -15.207 1.00 98.25 154 ALA A N 1
ATOM 1145 C CA . ALA A 1 154 ? 19.762 -2.011 -13.819 1.00 98.25 154 ALA A CA 1
ATOM 1146 C C . ALA A 1 154 ? 19.898 -0.875 -12.784 1.00 98.25 154 ALA A C 1
ATOM 1148 O O . ALA A 1 154 ? 19.354 -0.964 -11.684 1.00 98.25 154 ALA A O 1
ATOM 1149 N N . GLN A 1 155 ? 20.616 0.202 -13.119 1.00 98.38 155 GLN A N 1
ATOM 1150 C CA . GLN A 1 155 ? 20.727 1.379 -12.253 1.00 98.38 155 GLN A CA 1
ATOM 1151 C C . GLN A 1 155 ? 19.378 2.091 -12.091 1.00 98.38 155 GLN A C 1
ATOM 1153 O O . GLN A 1 155 ? 19.005 2.459 -10.978 1.00 98.38 155 GLN A O 1
ATOM 1158 N N . GLU A 1 156 ? 18.618 2.228 -13.177 1.00 98.69 156 GLU A N 1
ATOM 1159 C CA . GLU A 1 156 ? 17.285 2.828 -13.153 1.00 98.69 156 GLU A CA 1
ATOM 1160 C C . GLU A 1 156 ? 16.287 1.953 -12.396 1.00 98.69 156 GLU A C 1
ATOM 1162 O O . GLU A 1 156 ? 15.515 2.477 -11.595 1.00 98.69 156 GLU A O 1
ATOM 1167 N N . ALA A 1 157 ? 16.343 0.628 -12.570 1.00 98.69 157 ALA A N 1
ATOM 1168 C CA . ALA A 1 157 ? 15.506 -0.310 -11.822 1.00 98.69 157 ALA A CA 1
ATOM 1169 C C . ALA A 1 157 ? 15.765 -0.228 -10.306 1.00 98.69 157 ALA A C 1
ATOM 1171 O O . ALA A 1 157 ? 14.821 -0.184 -9.516 1.00 98.69 157 ALA A O 1
ATOM 1172 N N . ARG A 1 158 ? 17.033 -0.128 -9.882 1.00 98.62 158 ARG A N 1
ATOM 1173 C CA . ARG A 1 158 ? 17.391 0.070 -8.465 1.00 98.62 158 ARG A CA 1
ATOM 1174 C C . ARG A 1 158 ? 16.949 1.435 -7.936 1.00 98.62 158 ARG A C 1
ATOM 1176 O O . ARG A 1 158 ? 16.431 1.518 -6.825 1.00 98.62 158 ARG A O 1
ATOM 1183 N N . ALA A 1 159 ? 17.109 2.495 -8.727 1.00 98.62 159 ALA A N 1
ATOM 1184 C CA . ALA A 1 159 ? 16.634 3.826 -8.358 1.00 98.62 159 ALA A CA 1
ATOM 1185 C C . ALA A 1 159 ? 15.100 3.867 -8.235 1.00 98.62 159 ALA A C 1
ATOM 1187 O O . ALA A 1 159 ? 14.568 4.502 -7.325 1.00 98.62 159 ALA A O 1
ATOM 1188 N N . LEU A 1 160 ? 14.388 3.159 -9.117 1.00 98.56 160 LEU A N 1
ATOM 1189 C CA . LEU A 1 160 ? 12.940 2.988 -9.045 1.00 98.56 160 LEU A CA 1
ATOM 1190 C C . LEU A 1 160 ? 12.528 2.271 -7.758 1.00 98.56 160 LEU A C 1
ATOM 1192 O O . LEU A 1 160 ? 11.648 2.758 -7.058 1.00 98.56 160 LEU A O 1
ATOM 1196 N N . ALA A 1 161 ? 13.204 1.174 -7.409 1.00 98.50 161 ALA A N 1
ATOM 1197 C CA . ALA A 1 161 ? 12.938 0.427 -6.183 1.00 98.50 161 ALA A CA 1
ATOM 1198 C C . ALA A 1 161 ? 13.069 1.296 -4.922 1.00 98.50 161 ALA A C 1
ATOM 1200 O O . ALA A 1 161 ? 12.223 1.215 -4.031 1.00 98.50 161 ALA A O 1
ATOM 1201 N N . ALA A 1 162 ? 14.089 2.158 -4.860 1.00 97.94 162 ALA A N 1
ATOM 1202 C CA . ALA A 1 162 ? 14.282 3.085 -3.747 1.00 97.94 162 ALA A CA 1
ATOM 1203 C C . ALA A 1 162 ? 13.172 4.149 -3.668 1.00 97.94 162 ALA A C 1
ATOM 1205 O O . ALA A 1 162 ? 12.619 4.381 -2.593 1.00 97.94 162 ALA A O 1
ATOM 1206 N N . ARG A 1 163 ? 12.809 4.766 -4.803 1.00 98.44 163 ARG A N 1
ATOM 1207 C CA . ARG A 1 163 ? 11.722 5.760 -4.853 1.00 98.44 163 ARG A CA 1
ATOM 1208 C C . ARG A 1 163 ? 10.377 5.155 -4.473 1.00 98.44 163 ARG A C 1
ATOM 1210 O O . ARG A 1 163 ? 9.656 5.744 -3.675 1.00 98.44 163 ARG A O 1
ATOM 1217 N N . ASP A 1 164 ? 10.063 3.981 -5.012 1.00 98.12 164 ASP A N 1
ATOM 1218 C CA . ASP A 1 164 ? 8.813 3.289 -4.714 1.00 98.12 164 ASP A CA 1
ATOM 1219 C C . ASP A 1 164 ? 8.753 2.878 -3.241 1.00 98.12 164 ASP A C 1
ATOM 1221 O O . ASP A 1 164 ? 7.714 3.029 -2.617 1.00 98.12 164 ASP A O 1
ATOM 1225 N N . ALA A 1 165 ? 9.853 2.389 -2.657 1.00 96.19 165 ALA A N 1
ATOM 1226 C CA . ALA A 1 165 ? 9.884 2.043 -1.235 1.00 96.19 165 ALA A CA 1
ATOM 1227 C C . ALA A 1 165 ? 9.574 3.252 -0.335 1.00 96.19 165 ALA A C 1
ATOM 1229 O O . ALA A 1 165 ? 8.828 3.111 0.633 1.00 96.19 165 ALA A O 1
ATOM 1230 N N . LEU A 1 166 ? 10.098 4.437 -0.671 1.00 96.19 166 LEU A N 1
ATOM 1231 C CA . LEU A 1 166 ? 9.794 5.671 0.054 1.00 96.19 166 LEU A CA 1
ATOM 1232 C C . LEU A 1 166 ? 8.334 6.103 -0.143 1.00 96.19 166 LEU A C 1
ATOM 1234 O O . LEU A 1 166 ? 7.646 6.389 0.833 1.00 96.19 166 LEU A O 1
ATOM 1238 N N . ALA A 1 167 ? 7.858 6.121 -1.390 1.00 97.88 167 ALA A N 1
ATOM 1239 C CA . ALA A 1 167 ? 6.489 6.518 -1.712 1.00 97.88 167 ALA A CA 1
ATOM 1240 C C . ALA A 1 167 ? 5.452 5.606 -1.039 1.00 97.88 167 ALA A C 1
ATOM 1242 O O . ALA A 1 167 ? 4.471 6.095 -0.480 1.00 97.88 167 ALA A O 1
ATOM 1243 N N . ASP A 1 168 ? 5.694 4.296 -1.043 1.00 97.19 168 ASP A N 1
ATOM 1244 C CA . ASP A 1 168 ? 4.818 3.320 -0.401 1.00 97.19 168 ASP A CA 1
ATOM 1245 C C . ASP A 1 168 ? 4.828 3.482 1.121 1.00 97.19 168 ASP A C 1
ATOM 1247 O O . ASP A 1 168 ? 3.765 3.472 1.733 1.00 97.19 168 ASP A O 1
ATOM 1251 N N . ALA A 1 169 ? 5.996 3.703 1.738 1.00 95.56 169 ALA A N 1
ATOM 1252 C CA . ALA A 1 169 ? 6.085 3.957 3.176 1.00 95.56 169 ALA A CA 1
ATOM 1253 C C . ALA A 1 169 ? 5.284 5.204 3.583 1.00 95.56 169 ALA A C 1
ATOM 1255 O O . ALA A 1 169 ? 4.513 5.156 4.542 1.00 95.56 169 ALA A O 1
ATOM 1256 N N . SER A 1 170 ? 5.404 6.301 2.826 1.00 97.75 170 SER A N 1
ATOM 1257 C CA . SER A 1 170 ? 4.598 7.506 3.049 1.00 97.75 170 SER A CA 1
ATOM 1258 C C . SER A 1 170 ? 3.102 7.246 2.853 1.00 97.75 170 SER A C 1
ATOM 1260 O O . SER A 1 170 ? 2.282 7.724 3.636 1.00 97.75 170 SER A O 1
ATOM 1262 N N . TYR A 1 171 ? 2.729 6.466 1.837 1.00 97.81 171 TYR A N 1
ATOM 1263 C CA . TYR A 1 171 ? 1.333 6.124 1.589 1.00 97.81 171 TYR A CA 1
ATOM 1264 C C . TYR A 1 171 ? 0.744 5.270 2.718 1.00 97.81 171 TYR A C 1
ATOM 1266 O O . TYR A 1 171 ? -0.321 5.600 3.238 1.00 97.81 171 TYR A O 1
ATOM 1274 N N . TYR A 1 172 ? 1.442 4.228 3.168 1.00 97.12 172 TYR A N 1
ATOM 1275 C CA . TYR A 1 172 ? 0.983 3.401 4.285 1.00 97.12 172 TYR A CA 1
ATOM 1276 C C . TYR A 1 172 ? 0.882 4.196 5.585 1.00 97.12 172 TYR A C 1
ATOM 1278 O O . TYR A 1 172 ? -0.090 4.020 6.312 1.00 97.12 172 TYR A O 1
ATOM 1286 N N . ALA A 1 173 ? 1.811 5.122 5.843 1.00 96.75 173 ALA A N 1
ATOM 1287 C CA . ALA A 1 173 ? 1.721 6.026 6.988 1.00 96.75 173 ALA A CA 1
ATOM 1288 C C . ALA A 1 173 ? 0.461 6.911 6.929 1.00 96.75 173 ALA A C 1
ATOM 1290 O O . ALA A 1 173 ? -0.192 7.127 7.945 1.00 96.75 173 ALA A O 1
ATOM 1291 N N . SER A 1 174 ? 0.059 7.377 5.741 1.00 97.75 174 SER A N 1
ATOM 1292 C CA . SER A 1 174 ? -1.199 8.126 5.593 1.00 97.75 174 SER A CA 1
ATOM 1293 C C . SER A 1 174 ? -2.445 7.272 5.857 1.00 97.75 174 SER A C 1
ATOM 1295 O O . SER A 1 174 ? -3.406 7.757 6.448 1.00 97.75 174 SER A O 1
ATOM 1297 N N . LEU A 1 175 ? -2.427 5.992 5.465 1.00 97.56 175 LEU A N 1
ATOM 1298 C CA . LEU A 1 175 ? -3.509 5.050 5.765 1.00 97.56 175 LEU A CA 1
ATOM 1299 C C . LEU A 1 175 ? -3.564 4.731 7.265 1.00 97.56 175 LEU A C 1
ATOM 1301 O O . LEU A 1 175 ? -4.650 4.665 7.837 1.00 97.56 175 LEU A O 1
ATOM 1305 N N . ASP A 1 176 ? -2.400 4.584 7.902 1.00 95.94 176 ASP A N 1
ATOM 1306 C CA . ASP A 1 176 ? -2.265 4.424 9.351 1.00 95.94 176 ASP A CA 1
ATOM 1307 C C . ASP A 1 176 ? -2.864 5.619 10.099 1.00 95.94 176 ASP A C 1
ATOM 1309 O O . ASP A 1 176 ? -3.677 5.440 11.006 1.00 95.94 176 ASP A O 1
ATOM 1313 N N . GLN A 1 177 ? -2.539 6.839 9.668 1.00 96.75 177 GLN A N 1
ATOM 1314 C CA . GLN A 1 177 ? -3.038 8.056 10.299 1.00 96.75 177 GLN A CA 1
ATOM 1315 C C . GLN A 1 177 ? -4.571 8.138 10.274 1.00 96.75 177 GLN A C 1
ATOM 1317 O O . GLN A 1 177 ? -5.171 8.476 11.291 1.00 96.75 177 GLN A O 1
ATOM 1322 N N . ILE A 1 178 ? -5.215 7.737 9.168 1.00 96.62 178 ILE A N 1
ATOM 1323 C CA . ILE A 1 178 ? -6.686 7.675 9.083 1.00 96.62 178 ILE A CA 1
ATOM 1324 C C . ILE A 1 178 ? -7.263 6.811 10.211 1.00 96.62 178 ILE A C 1
ATOM 1326 O O . ILE A 1 178 ? -8.261 7.192 10.818 1.00 96.62 178 ILE A O 1
ATOM 1330 N N . VAL A 1 179 ? -6.649 5.663 10.504 1.00 97.12 179 VAL A N 1
ATOM 1331 C CA . VAL A 1 179 ? -7.116 4.764 11.569 1.00 97.12 179 VAL A CA 1
ATOM 1332 C C . VAL A 1 179 ? -6.844 5.360 12.950 1.00 97.12 179 VAL A C 1
ATOM 1334 O O . VAL A 1 179 ? -7.733 5.347 13.798 1.00 97.12 179 VAL A O 1
ATOM 1337 N N . ARG A 1 180 ? -5.650 5.924 13.178 1.00 95.06 180 ARG A N 1
ATOM 1338 C CA . ARG A 1 180 ? -5.274 6.541 14.465 1.00 95.06 180 ARG A CA 1
ATOM 1339 C C . ARG A 1 180 ? -6.168 7.715 14.848 1.00 95.06 180 ARG A C 1
ATOM 1341 O O . ARG A 1 180 ? -6.532 7.843 16.014 1.00 95.06 180 ARG A O 1
ATOM 1348 N N . ASP A 1 181 ? -6.553 8.529 13.873 1.00 95.44 181 ASP A N 1
ATOM 1349 C CA . ASP A 1 181 ? -7.443 9.673 14.086 1.00 95.44 181 ASP A CA 1
ATOM 1350 C C . ASP A 1 181 ? -8.891 9.247 14.376 1.00 95.44 181 ASP A C 1
ATOM 1352 O O . ASP A 1 181 ? -9.700 10.057 14.826 1.00 95.44 181 ASP A O 1
ATOM 1356 N N . ASN A 1 182 ? -9.228 7.976 14.129 1.00 96.19 182 ASN A N 1
ATOM 1357 C CA . ASN A 1 182 ? -10.586 7.445 14.187 1.00 96.19 182 ASN A CA 1
ATOM 1358 C C . ASN A 1 182 ? -10.648 6.121 14.970 1.00 96.19 182 ASN A C 1
ATOM 1360 O O . ASN A 1 182 ? -11.277 5.161 14.521 1.00 96.19 182 ASN A O 1
ATOM 1364 N N . LEU A 1 183 ? -9.984 6.047 16.127 1.00 95.94 183 LEU A N 1
ATOM 1365 C CA . LEU A 1 183 ? -10.079 4.894 17.028 1.00 95.94 183 LEU A CA 1
ATOM 1366 C C . LEU A 1 183 ? -11.422 4.878 17.788 1.00 95.94 183 LEU A C 1
ATOM 1368 O O . LEU A 1 183 ? -11.920 5.942 18.160 1.00 95.94 183 LEU A O 1
ATOM 1372 N N . PRO A 1 184 ? -11.993 3.692 18.083 1.00 94.44 184 PRO A N 1
ATOM 1373 C CA . PRO A 1 184 ? -13.268 3.577 18.805 1.00 94.44 184 PRO A CA 1
ATOM 1374 C C . PRO A 1 184 ? -13.173 4.028 20.272 1.00 94.44 184 PRO A C 1
ATOM 1376 O O . PRO A 1 184 ? -14.166 4.422 20.878 1.00 94.44 184 PRO A O 1
ATOM 1379 N N . CYS A 1 185 ? -11.969 4.010 20.840 1.00 91.00 185 CYS A N 1
ATOM 1380 C CA . CYS A 1 185 ? -11.652 4.540 22.159 1.00 91.00 185 CYS A CA 1
ATOM 1381 C C . CYS A 1 185 ? -10.288 5.211 22.115 1.00 91.00 185 CYS A C 1
ATOM 1383 O O . CYS A 1 185 ? -9.388 4.805 21.378 1.00 91.00 185 CYS A O 1
ATOM 1385 N N . LYS A 1 186 ? -10.134 6.235 22.950 1.00 75.81 186 LYS A N 1
ATOM 1386 C CA . LYS A 1 186 ? -8.834 6.840 23.213 1.00 75.81 186 LYS A CA 1
ATOM 1387 C C . LYS A 1 186 ? -8.091 5.951 24.203 1.00 75.81 186 LYS A C 1
ATOM 1389 O O . LYS A 1 186 ? -8.690 5.520 25.185 1.00 75.81 186 LYS A O 1
ATOM 1394 N N . LEU A 1 187 ? -6.805 5.710 23.947 1.00 60.41 187 LEU A N 1
ATOM 1395 C CA . LEU A 1 187 ? -5.917 5.087 24.925 1.00 60.41 187 LEU A CA 1
ATOM 1396 C C . LEU A 1 187 ? -6.001 5.908 26.219 1.00 60.41 187 LEU A C 1
ATOM 1398 O O . LEU A 1 187 ? -5.819 7.127 26.180 1.00 60.41 187 LEU A O 1
ATOM 1402 N N . ALA A 1 188 ? -6.332 5.260 27.337 1.00 53.53 188 ALA A N 1
ATOM 1403 C CA . ALA A 1 188 ? -6.161 5.882 28.642 1.00 53.53 188 ALA A CA 1
ATOM 1404 C C . ALA A 1 188 ? -4.664 6.195 28.795 1.00 53.53 188 ALA A C 1
ATOM 1406 O O . ALA A 1 188 ? -3.836 5.295 28.636 1.00 53.53 188 ALA A O 1
ATOM 1407 N N . GLY A 1 189 ? -4.341 7.480 28.960 1.00 47.50 189 GLY A N 1
ATOM 1408 C CA . GLY A 1 189 ? -2.975 7.949 29.198 1.00 47.50 189 GLY A CA 1
ATOM 1409 C C . GLY A 1 189 ? -2.459 7.571 30.575 1.00 47.50 189 GLY A C 1
ATOM 1410 O O . GLY A 1 189 ? -3.294 7.247 31.451 1.00 47.50 189 GLY A O 1
#

Radius of gyration: 27.26 Å; Cα contacts (8 Å, |Δi|>4): 371; chains: 1; bounding box: 64×96×53 Å

Mean predicted aligned error: 8.96 Å

Solvent-accessible surface area (backbone atoms only — not comparable to full-atom values): 10498 Å² total; per-residue (Å²): 135,87,86,90,78,89,83,86,87,81,80,81,82,81,82,81,80,83,78,80,77,79,76,78,75,77,74,53,73,43,67,49,50,40,65,51,96,51,21,28,28,46,60,34,38,33,21,38,73,87,67,48,56,37,35,39,33,31,25,56,81,56,26,37,32,50,58,35,40,33,32,39,101,85,64,28,60,35,40,36,45,26,24,51,80,63,28,41,39,42,66,32,37,30,37,48,65,90,45,81,92,47,72,52,39,27,40,35,27,24,48,88,58,22,43,35,42,57,30,41,30,37,41,100,84,64,46,64,28,32,45,33,35,27,55,78,59,41,80,76,48,49,46,25,30,46,99,89,60,51,75,48,58,60,69,57,18,46,53,47,52,55,52,49,53,51,53,49,52,56,49,52,50,55,57,50,47,58,48,69,79,53,53,66,41,68,73,78,128

pLDDT: mean 88.6, std 17.63, range [36.78, 98.81]

Nearest PDB structures (foldseek):
  7vfm-assembly1_A  TM=5.363E-01  e=5.469E-03  Staphylococcus aureus subsp. aureus USA300
  7ec7-assembly1_A  TM=5.536E-01  e=8.733E-03  Staphylococcus aureus subsp. aureus USA300
  7ec6-assembly1_A  TM=5.469E-01  e=1.021E-02  Staphylococcus aureus subsp. aureus USA300
  7vfn-assembly1_A  TM=5.359E-01  e=1.193E-02  Staphylococcus aureus subsp. aureus USA300
  7vfk-assembly1_A  TM=5.395E-01  e=2.603E-02  Staphylococcus aureus subsp. aureus USA300